Protein AF-A0A060YA51-F1 (afdb_monomer_lite)

Foldseek 3Di:
DDDDPPPDPDDDDAPCLLQVHQAAAQAALDRDAGWAAALQRHIHHLLQLQQPPQWDAPDPVVSDDIYNQRPDLCQQFDDPPDPCPQAFAPQDPDSLRRRAHGWDFAPPPPGSHTHRSVSCQLQQFWADQDPPDPDPRRTHGHDPVPDDPVRSVVSNVVSVVVVVVVVVVVVCPVVDDDVVVVVSNVVVSVVSNVVVVVCVVPRPNDDDPPDDDDHDLSRGSVSVVVVVVVCVVVVHDPVPDDPPPPPPPPPPDPPPDDDDDDPDPVNVVVVVVVVVVVVVVVVVVVVVVVVVVVVVVVVVVVVVVVVVVVVVVVVVPD

Sequence (318 aa):
MSSASENSTEPWFCDACKNGVTPSCELCPNQDGIFKETDAGRWVHVVCALYVPGVAFGDIDKLRPVTLTEMNYSKYGAKASTNDMSSTCSFCEDTRFARTGVCISCDAGMCRSYFHVTCAQREGLLSEAAAEEDIADPFFAYCKQHADRYDRKWKRKNYLALQSYCKASLQDKEKQLAPEAQARITTRLQQYRSRAELSRNTRPQAWVPREKLPRPLTSSASAIRKLMRKAELMGISTDIFPVDTSDISASVDGRRKHKQPALTADFVNYYLERNMKMVQIQDNISEQKSLKDKLESEQEKLHVDYNKVSRGTSRKNY

Radius of gyration: 33.22 Å; chains: 1; bounding box: 77×62×115 Å

Structure (mmCIF, N/CA/C/O backbone):
data_AF-A0A060YA51-F1
#
_entry.id   AF-A0A060YA51-F1
#
loop_
_atom_site.group_PDB
_atom_site.id
_atom_site.type_symbol
_atom_site.label_atom_id
_atom_site.label_alt_id
_atom_site.label_comp_id
_atom_site.label_asym_id
_atom_site.label_entity_id
_atom_site.label_seq_id
_atom_site.pdbx_PDB_ins_code
_atom_site.Cartn_x
_atom_site.Cartn_y
_atom_site.Cartn_z
_atom_site.occupancy
_atom_site.B_iso_or_equiv
_atom_site.auth_seq_id
_atom_site.auth_comp_id
_atom_site.auth_asym_id
_atom_site.auth_atom_id
_atom_site.pdbx_PDB_model_num
ATOM 1 N N . MET A 1 1 ? 25.747 -13.577 -27.295 1.00 30.80 1 MET A N 1
ATOM 2 C CA . MET A 1 1 ? 25.555 -12.407 -28.174 1.00 30.80 1 MET A CA 1
ATOM 3 C C . MET A 1 1 ? 24.232 -11.774 -27.793 1.00 30.80 1 MET A C 1
ATOM 5 O O . MET A 1 1 ? 23.191 -12.352 -28.066 1.00 30.80 1 MET A O 1
ATOM 9 N N . SER A 1 2 ? 24.291 -10.678 -27.041 1.00 37.62 2 SER A N 1
ATOM 10 C CA . SER A 1 2 ? 23.118 -9.963 -26.540 1.00 37.62 2 SER A CA 1
ATOM 11 C C . SER A 1 2 ? 22.635 -9.010 -27.624 1.00 37.62 2 SER A C 1
ATOM 13 O O . SER A 1 2 ? 23.357 -8.093 -28.009 1.00 37.62 2 SER A O 1
ATOM 15 N N . SER A 1 3 ? 21.439 -9.248 -28.149 1.00 38.03 3 SER A N 1
ATOM 16 C CA . SER A 1 3 ? 20.849 -8.442 -29.214 1.00 38.03 3 SER A CA 1
ATOM 17 C C . SER A 1 3 ? 19.447 -8.040 -28.794 1.00 38.03 3 SER A C 1
ATOM 19 O O . SER A 1 3 ? 18.533 -8.845 -28.914 1.00 38.03 3 SER A O 1
ATOM 21 N N . ALA A 1 4 ? 19.318 -6.822 -28.267 1.00 37.53 4 ALA A N 1
ATOM 22 C CA . ALA A 1 4 ? 18.188 -5.906 -28.450 1.00 37.53 4 ALA A CA 1
ATOM 23 C C . ALA A 1 4 ? 18.179 -4.885 -27.305 1.00 37.53 4 ALA A C 1
ATOM 25 O O . ALA A 1 4 ? 17.483 -5.029 -26.303 1.00 37.53 4 ALA A O 1
ATOM 26 N N . SER A 1 5 ? 18.931 -3.800 -27.474 1.00 40.44 5 SER A N 1
ATOM 27 C CA . SER A 1 5 ? 18.466 -2.510 -26.980 1.00 40.44 5 SER A CA 1
ATOM 28 C C . SER A 1 5 ? 17.180 -2.176 -27.741 1.00 40.44 5 SER A C 1
ATOM 30 O O . SER A 1 5 ? 17.222 -1.634 -28.846 1.00 40.44 5 SER A O 1
ATOM 32 N N . GLU A 1 6 ? 16.033 -2.567 -27.184 1.00 42.12 6 GLU A N 1
ATOM 33 C CA . GLU A 1 6 ? 14.715 -2.141 -27.649 1.00 42.12 6 GLU A CA 1
ATOM 34 C C . GLU A 1 6 ? 14.544 -0.646 -27.351 1.00 42.12 6 GLU A C 1
ATOM 36 O O . GLU A 1 6 ? 13.840 -0.245 -26.426 1.00 42.12 6 GLU A O 1
ATOM 41 N N . ASN A 1 7 ? 15.152 0.214 -28.169 1.00 44.12 7 ASN A N 1
ATOM 42 C CA . ASN A 1 7 ? 14.675 1.586 -28.320 1.00 44.12 7 ASN A CA 1
ATOM 43 C C . ASN A 1 7 ? 13.364 1.538 -29.117 1.00 44.12 7 ASN A C 1
ATOM 45 O O . ASN A 1 7 ? 13.286 1.955 -30.271 1.00 44.12 7 ASN A O 1
ATOM 49 N N . SER A 1 8 ? 12.333 0.961 -28.502 1.00 47.38 8 SER A N 1
ATOM 50 C CA . SER A 1 8 ? 10.980 0.984 -29.025 1.00 47.38 8 SER A CA 1
ATOM 51 C C . SER A 1 8 ? 10.442 2.402 -28.863 1.00 47.38 8 SER A C 1
ATOM 53 O O . SER A 1 8 ? 10.356 2.930 -27.758 1.00 47.38 8 SER A O 1
ATOM 55 N N . THR A 1 9 ? 10.057 3.030 -29.971 1.00 66.44 9 THR A N 1
ATOM 56 C CA . THR A 1 9 ? 9.262 4.270 -29.978 1.00 66.44 9 THR A CA 1
ATOM 57 C C . THR A 1 9 ? 7.831 4.043 -29.468 1.00 66.44 9 THR A C 1
ATOM 59 O O . THR A 1 9 ? 7.017 4.970 -29.466 1.00 66.44 9 THR A O 1
ATOM 62 N N . GLU A 1 10 ? 7.492 2.823 -29.034 1.00 71.44 10 GLU A N 1
ATOM 63 C CA . GLU A 1 10 ? 6.217 2.525 -28.396 1.00 71.44 10 GLU A CA 1
ATOM 64 C C . GLU A 1 10 ? 6.197 2.941 -26.916 1.00 71.44 10 GLU A C 1
ATOM 66 O O . GLU A 1 10 ? 7.158 2.717 -26.178 1.00 71.44 10 GLU A O 1
ATOM 71 N N . PRO A 1 11 ? 5.073 3.501 -26.434 1.00 81.19 11 PRO A N 1
ATOM 72 C CA . PRO A 1 11 ? 4.922 3.848 -25.029 1.00 81.19 11 PRO A CA 1
ATOM 73 C C . PRO A 1 11 ? 4.970 2.596 -24.141 1.00 81.19 11 PRO A C 1
ATOM 75 O O . PRO A 1 11 ? 4.247 1.620 -24.363 1.00 81.19 11 PRO A O 1
ATOM 78 N N . TRP A 1 12 ? 5.793 2.648 -23.093 1.00 86.31 12 TRP A N 1
ATOM 79 C CA . TRP A 1 12 ? 5.866 1.602 -22.077 1.00 86.31 12 TRP A CA 1
ATOM 80 C C . TRP A 1 12 ? 4.754 1.762 -21.029 1.00 86.31 12 TRP A C 1
ATOM 82 O O . TRP A 1 12 ? 4.466 2.865 -20.562 1.00 86.31 12 TRP A O 1
ATOM 92 N N . PHE A 1 13 ? 4.151 0.642 -20.617 1.00 90.38 13 PHE A N 1
ATOM 93 C CA . PHE A 1 13 ? 3.092 0.609 -19.604 1.00 90.38 13 PHE A CA 1
ATOM 94 C C . PHE A 1 13 ? 3.369 -0.448 -18.533 1.00 90.38 13 PHE A C 1
ATOM 96 O O . PHE A 1 13 ? 3.734 -1.589 -18.847 1.00 90.38 13 PHE A O 1
ATOM 103 N N . CYS A 1 14 ? 3.099 -0.097 -17.275 1.00 92.00 14 CYS A N 1
ATOM 104 C CA . CYS A 1 14 ? 3.115 -1.045 -16.166 1.00 92.00 14 CYS A CA 1
ATOM 105 C C . CYS A 1 14 ? 1.917 -2.010 -16.224 1.00 92.00 14 CYS A C 1
ATOM 107 O O . CYS A 1 14 ? 0.929 -1.774 -16.928 1.00 92.00 14 CYS A O 1
ATOM 109 N N . ASP A 1 15 ? 1.984 -3.094 -15.451 1.00 91.94 15 ASP A N 1
ATOM 110 C CA . ASP A 1 15 ? 0.968 -4.152 -15.479 1.00 91.94 15 ASP A CA 1
ATOM 111 C C . ASP A 1 15 ? -0.405 -3.678 -14.980 1.00 91.94 15 ASP A C 1
ATOM 113 O O . ASP A 1 15 ? -1.425 -4.086 -15.537 1.00 91.94 15 ASP A O 1
ATOM 117 N N . ALA A 1 16 ? -0.450 -2.758 -14.012 1.00 92.62 16 ALA A N 1
ATOM 118 C CA . ALA A 1 16 ? -1.695 -2.137 -13.555 1.00 92.62 16 ALA A CA 1
ATOM 119 C C . ALA A 1 16 ? -2.373 -1.322 -14.676 1.00 92.62 16 ALA A C 1
ATOM 121 O O . ALA A 1 16 ? -3.560 -1.508 -14.948 1.00 92.62 16 ALA A O 1
ATOM 122 N N . CYS A 1 17 ? -1.607 -0.498 -15.405 1.00 92.06 17 CYS A N 1
ATOM 123 C CA . CYS A 1 17 ? -2.108 0.279 -16.546 1.00 92.06 17 CYS A CA 1
ATOM 124 C C . CYS A 1 17 ? -2.595 -0.620 -17.690 1.00 92.06 17 CYS A C 1
ATOM 126 O O . CYS A 1 17 ? -3.675 -0.380 -18.239 1.00 92.06 17 CYS A O 1
ATOM 128 N N . LYS A 1 18 ? -1.831 -1.676 -18.008 1.00 92.62 18 LYS A N 1
ATOM 129 C CA . LYS A 1 18 ? -2.204 -2.698 -19.002 1.00 92.62 18 LYS A CA 1
ATOM 130 C C . LYS A 1 18 ? -3.503 -3.413 -18.633 1.00 92.62 18 LYS A C 1
ATOM 132 O O . LYS A 1 18 ? -4.266 -3.758 -19.523 1.00 92.62 18 LYS A O 1
ATOM 137 N N . ASN A 1 19 ? -3.772 -3.597 -17.341 1.00 91.50 19 ASN A N 1
ATOM 138 C CA . ASN A 1 19 ? -5.009 -4.196 -16.841 1.00 91.50 19 ASN A CA 1
ATOM 139 C C . ASN A 1 19 ? -6.149 -3.192 -16.619 1.00 91.50 19 ASN A C 1
ATOM 141 O O . ASN A 1 19 ? -7.281 -3.617 -16.398 1.00 91.50 19 ASN A O 1
ATOM 145 N N . GLY A 1 20 ? -5.870 -1.887 -16.679 1.00 91.19 20 GLY A N 1
ATOM 146 C CA . GLY A 1 20 ? -6.855 -0.835 -16.429 1.00 91.19 20 GLY A CA 1
ATOM 147 C C . GLY A 1 20 ? -7.341 -0.775 -14.979 1.00 91.19 20 GLY A C 1
ATOM 148 O O . GLY A 1 20 ? -8.475 -0.372 -14.747 1.00 91.19 20 GLY A O 1
ATOM 149 N N . VAL A 1 21 ? -6.513 -1.189 -14.016 1.00 91.44 21 VAL A N 1
ATOM 150 C CA . VAL A 1 21 ? -6.883 -1.261 -12.595 1.00 91.44 21 VAL A CA 1
ATOM 151 C C . VAL A 1 21 ? -6.045 -0.311 -11.746 1.00 91.44 21 VAL A C 1
ATOM 153 O O . VAL A 1 21 ? -4.891 -0.029 -12.066 1.00 91.44 21 VAL A O 1
ATOM 156 N N . THR A 1 22 ? -6.616 0.143 -10.631 1.00 91.19 22 THR A N 1
ATOM 157 C CA . THR A 1 22 ? -5.916 0.836 -9.540 1.00 91.19 22 THR A CA 1
ATOM 158 C C . THR A 1 22 ? -5.787 -0.129 -8.357 1.00 91.19 22 THR A C 1
ATOM 160 O O . THR A 1 22 ? -6.640 -0.160 -7.466 1.00 91.19 22 THR A O 1
ATOM 163 N N . PRO A 1 23 ? -4.779 -1.021 -8.378 1.00 93.50 23 PRO A N 1
ATOM 164 C CA . PRO A 1 23 ? -4.705 -2.114 -7.427 1.00 93.50 23 PRO A CA 1
ATOM 165 C C . PRO A 1 23 ? -4.327 -1.622 -6.029 1.00 93.50 23 PRO A C 1
ATOM 167 O O . PRO A 1 23 ? -3.707 -0.579 -5.847 1.00 93.50 23 PRO A O 1
ATOM 170 N N . SER A 1 24 ? -4.663 -2.426 -5.023 1.00 93.94 24 SER A N 1
ATOM 171 C CA . SER A 1 24 ? -4.145 -2.264 -3.667 1.00 93.94 24 SER A CA 1
ATOM 172 C C . SER A 1 24 ? -3.305 -3.473 -3.299 1.00 93.94 24 SER A C 1
ATOM 174 O O . SER A 1 24 ? -3.775 -4.597 -3.476 1.00 93.94 24 SER A O 1
ATOM 176 N N . CYS A 1 25 ? -2.120 -3.242 -2.737 1.00 94.69 25 CYS A N 1
ATOM 177 C CA . CYS A 1 25 ? -1.258 -4.319 -2.275 1.00 94.69 25 CYS A CA 1
ATOM 178 C C . CYS A 1 25 ? -1.936 -5.120 -1.153 1.00 94.69 25 CYS A C 1
ATOM 180 O O . CYS A 1 25 ? -2.521 -4.552 -0.229 1.00 94.69 25 CYS A O 1
ATOM 182 N N . GLU A 1 26 ? -1.833 -6.444 -1.208 1.00 91.88 26 GLU A N 1
ATOM 183 C CA . GLU A 1 26 ? -2.314 -7.317 -0.134 1.00 91.88 26 GLU A CA 1
ATOM 184 C C . GLU A 1 26 ? -1.390 -7.399 1.082 1.00 91.88 26 GLU A C 1
ATOM 186 O O . GLU A 1 26 ? -1.835 -7.757 2.177 1.00 91.88 26 GLU A O 1
ATOM 191 N N . LEU A 1 27 ? -0.110 -7.095 0.876 1.00 92.75 27 LEU A N 1
ATOM 192 C CA . LEU A 1 27 ? 0.958 -7.266 1.860 1.00 92.75 27 LEU A CA 1
ATOM 193 C C . LEU A 1 27 ? 1.228 -5.995 2.665 1.00 92.75 27 LEU A C 1
ATOM 195 O O . LEU A 1 27 ? 1.794 -6.067 3.747 1.00 92.75 27 LEU A O 1
ATOM 199 N N . CYS A 1 28 ? 0.813 -4.827 2.180 1.00 93.94 28 CYS A N 1
ATOM 200 C CA . CYS A 1 28 ? 1.043 -3.563 2.871 1.00 93.94 28 CYS A CA 1
ATOM 201 C C . CYS A 1 28 ? -0.090 -2.561 2.614 1.00 93.94 28 CYS A C 1
ATOM 203 O O . CYS A 1 28 ? -0.810 -2.679 1.621 1.00 93.94 28 CYS A O 1
ATOM 205 N N . PRO A 1 29 ? -0.225 -1.524 3.453 1.00 93.94 29 PRO A N 1
ATOM 206 C CA . PRO A 1 29 ? -1.285 -0.538 3.293 1.00 93.94 29 PRO A CA 1
ATOM 207 C C . PRO A 1 29 ? -1.024 0.522 2.220 1.00 93.94 29 PRO A C 1
ATOM 209 O O . PRO A 1 29 ? -1.987 1.159 1.796 1.00 93.94 29 PRO A O 1
ATOM 212 N N . ASN A 1 30 ? 0.215 0.712 1.766 1.00 93.38 30 ASN A N 1
ATOM 213 C CA . ASN A 1 30 ? 0.545 1.751 0.786 1.00 93.38 30 ASN A CA 1
ATOM 214 C C . ASN A 1 30 ? -0.079 1.461 -0.593 1.00 93.38 30 ASN A C 1
ATOM 216 O O . ASN A 1 30 ? -0.252 0.299 -0.969 1.00 93.38 30 ASN A O 1
ATOM 220 N N . GLN A 1 31 ? -0.449 2.523 -1.316 1.00 90.25 31 GLN A N 1
ATOM 221 C CA . GLN A 1 31 ? -1.146 2.454 -2.613 1.00 90.25 31 GLN A CA 1
ATOM 222 C C . GLN A 1 31 ? -0.259 2.828 -3.807 1.00 90.25 31 GLN A C 1
ATOM 224 O O . GLN A 1 31 ? -0.651 2.595 -4.947 1.00 90.25 31 GLN A O 1
ATOM 229 N N . ASP A 1 32 ? 0.922 3.382 -3.551 1.00 87.44 32 ASP A N 1
ATOM 230 C CA . ASP A 1 32 ? 1.867 3.786 -4.585 1.00 87.44 32 ASP A CA 1
ATOM 231 C C . ASP A 1 32 ? 2.908 2.695 -4.834 1.00 87.44 32 ASP A C 1
ATOM 233 O O . ASP A 1 32 ? 3.321 1.997 -3.909 1.00 87.44 32 ASP A O 1
ATOM 237 N N . GLY A 1 33 ? 3.408 2.621 -6.067 1.00 90.00 33 GLY A N 1
ATOM 238 C CA . GLY A 1 33 ? 4.532 1.763 -6.427 1.00 90.00 33 GLY A CA 1
ATOM 239 C C . GLY A 1 33 ? 4.267 0.898 -7.654 1.00 90.00 33 GLY A C 1
ATOM 240 O O . GLY A 1 33 ? 3.360 1.147 -8.448 1.00 90.00 33 GLY A O 1
ATOM 241 N N . ILE A 1 34 ? 5.108 -0.122 -7.821 1.00 92.44 34 ILE A N 1
ATOM 242 C CA . ILE A 1 34 ? 5.043 -1.066 -8.940 1.00 92.44 34 ILE A CA 1
ATOM 243 C C . ILE A 1 34 ? 4.345 -2.333 -8.466 1.00 92.44 34 ILE A C 1
ATOM 245 O O . ILE A 1 34 ? 4.783 -2.959 -7.499 1.00 92.44 34 ILE A O 1
ATOM 249 N N . PHE A 1 35 ? 3.291 -2.726 -9.176 1.00 94.81 35 PHE A N 1
ATOM 250 C CA . PHE A 1 35 ? 2.459 -3.868 -8.823 1.00 94.81 35 PHE A CA 1
ATOM 251 C C . PHE A 1 35 ? 2.608 -5.033 -9.797 1.00 94.81 35 PHE A C 1
ATOM 253 O O . PHE A 1 35 ? 2.777 -4.833 -11.002 1.00 94.81 35 PHE A O 1
ATOM 260 N N . LYS A 1 36 ? 2.449 -6.244 -9.263 1.00 93.88 36 LYS A N 1
ATOM 261 C CA . LYS A 1 36 ? 2.271 -7.488 -10.011 1.00 93.88 36 LYS A CA 1
ATOM 262 C C . LYS A 1 36 ? 1.014 -8.205 -9.539 1.00 93.88 36 LYS A C 1
ATOM 264 O O . LYS A 1 36 ? 0.646 -8.135 -8.364 1.00 93.88 36 LYS A O 1
ATOM 269 N N . GLU A 1 37 ? 0.357 -8.869 -10.479 1.00 91.75 37 GLU A N 1
ATOM 270 C CA . GLU A 1 37 ? -0.805 -9.705 -10.203 1.00 91.75 37 GLU A CA 1
ATOM 271 C C . GLU A 1 37 ? -0.348 -11.066 -9.661 1.00 91.75 37 GLU A C 1
ATOM 273 O O . GLU A 1 37 ? 0.621 -11.663 -10.147 1.00 91.75 37 GLU A O 1
ATOM 278 N N . THR A 1 38 ? -1.055 -11.556 -8.651 1.00 91.31 38 THR A N 1
ATOM 279 C CA . THR A 1 38 ? -0.847 -12.884 -8.092 1.00 91.31 38 THR A CA 1
ATOM 280 C C . THR A 1 38 ? -1.523 -13.954 -8.955 1.00 91.31 38 THR A C 1
ATOM 282 O O . THR A 1 38 ? -2.296 -13.671 -9.878 1.00 91.31 38 THR A O 1
ATOM 285 N N . ASP A 1 39 ? -1.228 -15.215 -8.677 1.00 88.19 39 ASP A N 1
ATOM 286 C CA . ASP A 1 39 ? -1.956 -16.368 -9.212 1.00 88.19 39 ASP A CA 1
ATOM 287 C C . ASP A 1 39 ? -3.466 -16.312 -8.913 1.00 88.19 39 ASP A C 1
ATOM 289 O O . ASP A 1 39 ? -4.280 -16.582 -9.792 1.00 88.19 39 ASP A O 1
ATOM 293 N N . ALA A 1 40 ? -3.843 -15.856 -7.719 1.00 84.88 40 ALA A N 1
ATOM 294 C CA . ALA A 1 40 ? -5.222 -15.711 -7.256 1.00 84.88 40 ALA A CA 1
ATOM 295 C C . ALA A 1 40 ? -5.938 -14.429 -7.744 1.00 84.88 40 ALA A C 1
ATOM 297 O O . ALA A 1 40 ? -6.991 -14.078 -7.209 1.00 84.88 40 ALA A O 1
ATOM 298 N N . GLY A 1 41 ? -5.363 -13.686 -8.699 1.00 86.94 41 GLY A N 1
ATOM 299 C CA . GLY A 1 41 ? -5.954 -12.452 -9.246 1.00 86.94 41 GLY A CA 1
ATOM 300 C C . GLY A 1 41 ? -5.926 -11.250 -8.292 1.00 86.94 41 GLY A C 1
ATOM 301 O O . GLY A 1 41 ? -6.644 -10.265 -8.479 1.00 86.94 41 GLY A O 1
ATOM 302 N N . ARG A 1 42 ? -5.116 -11.331 -7.233 1.00 89.88 42 ARG A N 1
ATOM 303 C CA . ARG A 1 42 ? -4.892 -10.250 -6.263 1.00 89.88 42 ARG A CA 1
ATOM 304 C C . ARG A 1 42 ? -3.634 -9.485 -6.679 1.00 89.88 42 ARG A C 1
ATOM 306 O O . ARG A 1 42 ? -2.979 -9.852 -7.647 1.00 89.88 42 ARG A O 1
ATOM 313 N N . TRP A 1 43 ? -3.301 -8.393 -6.001 1.00 93.81 43 TRP A N 1
ATOM 314 C CA . TRP A 1 43 ? -2.177 -7.544 -6.407 1.00 93.81 43 TRP A CA 1
ATOM 315 C C . TRP A 1 43 ? -1.235 -7.284 -5.245 1.00 93.81 43 TRP A C 1
ATOM 317 O O . TRP A 1 43 ? -1.663 -7.058 -4.113 1.00 93.81 43 TRP A O 1
ATOM 327 N N . VAL A 1 44 ? 0.058 -7.280 -5.538 1.00 95.56 44 VAL A N 1
ATOM 328 C CA . VAL A 1 44 ? 1.112 -7.003 -4.562 1.00 95.56 44 VAL A CA 1
ATOM 329 C C . VAL A 1 44 ? 2.161 -6.091 -5.172 1.00 95.56 44 VAL A C 1
ATOM 331 O O . VAL A 1 44 ? 2.343 -6.075 -6.390 1.00 95.56 44 VAL A O 1
ATOM 334 N N . HIS A 1 45 ? 2.858 -5.322 -4.339 1.00 96.00 45 HIS A N 1
ATOM 335 C CA . HIS A 1 45 ? 4.039 -4.618 -4.818 1.00 96.00 45 HIS A CA 1
ATOM 336 C C . HIS A 1 45 ? 5.150 -5.609 -5.141 1.00 96.00 45 HIS A C 1
ATOM 338 O O . HIS A 1 45 ? 5.363 -6.554 -4.381 1.00 96.00 45 HIS A O 1
ATOM 344 N N . VAL A 1 46 ? 5.918 -5.329 -6.194 1.00 94.50 46 VAL A N 1
ATOM 345 C CA . VAL A 1 46 ? 7.131 -6.097 -6.519 1.00 94.50 46 VAL A CA 1
ATOM 346 C C . VAL A 1 46 ? 8.091 -6.098 -5.332 1.00 94.50 46 VAL A C 1
ATOM 348 O O . VAL A 1 46 ? 8.550 -7.154 -4.923 1.00 94.50 46 VAL A O 1
ATOM 351 N N . VAL A 1 47 ? 8.308 -4.936 -4.703 1.00 94.75 47 VAL A N 1
ATOM 352 C CA . VAL A 1 47 ? 9.178 -4.838 -3.521 1.00 94.75 47 VAL A CA 1
ATOM 353 C C . VAL A 1 47 ? 8.648 -5.675 -2.354 1.00 94.75 47 VAL A C 1
ATOM 355 O O . VAL A 1 47 ? 9.415 -6.360 -1.695 1.00 94.75 47 VAL A O 1
ATOM 358 N N . CYS A 1 48 ? 7.331 -5.703 -2.118 1.00 95.38 48 CYS A N 1
ATOM 359 C CA . CYS A 1 48 ? 6.769 -6.559 -1.073 1.00 95.38 48 CYS A CA 1
ATOM 360 C C . CYS A 1 48 ? 6.968 -8.043 -1.386 1.00 95.38 48 CYS A C 1
ATOM 362 O O . CYS A 1 48 ? 7.207 -8.809 -0.467 1.00 95.38 48 CYS A O 1
ATOM 364 N N . ALA A 1 49 ? 6.867 -8.440 -2.654 1.00 94.25 49 ALA A N 1
ATOM 365 C CA . ALA A 1 49 ? 7.081 -9.822 -3.058 1.00 94.25 49 ALA A CA 1
ATOM 366 C C . ALA A 1 49 ? 8.550 -10.261 -2.947 1.00 94.25 49 ALA A C 1
ATOM 368 O O . ALA A 1 49 ? 8.795 -11.430 -2.702 1.00 94.25 49 ALA A O 1
ATOM 369 N N . LEU A 1 50 ? 9.507 -9.336 -3.087 1.00 92.62 50 LEU A N 1
ATOM 370 C CA . LEU A 1 50 ? 10.937 -9.635 -2.948 1.00 92.62 50 LEU A CA 1
ATOM 371 C C . LEU A 1 50 ? 11.379 -9.806 -1.487 1.00 92.62 50 LEU A C 1
ATOM 373 O O . LEU A 1 50 ? 12.167 -10.691 -1.202 1.00 92.62 50 LEU A O 1
ATOM 377 N N . TYR A 1 51 ? 10.880 -8.971 -0.568 1.00 93.94 51 TYR A N 1
ATOM 378 C CA . TYR A 1 51 ? 11.369 -8.943 0.823 1.00 93.94 51 TYR A CA 1
ATOM 379 C C . TYR A 1 51 ? 10.500 -9.716 1.821 1.00 93.94 51 TYR A C 1
ATOM 381 O O . TYR A 1 51 ? 10.881 -9.827 2.982 1.00 93.94 51 TYR A O 1
ATOM 389 N N . VAL A 1 52 ? 9.295 -10.169 1.451 1.00 92.12 52 VAL A N 1
ATOM 390 C CA . VAL A 1 52 ? 8.455 -10.964 2.364 1.00 92.12 52 VAL A CA 1
ATOM 391 C C . VAL A 1 52 ? 8.804 -12.445 2.200 1.00 92.12 52 VAL A C 1
ATOM 393 O O . VAL A 1 52 ? 8.522 -13.006 1.140 1.00 92.12 52 VAL A O 1
ATOM 396 N N . PRO A 1 53 ? 9.326 -13.114 3.247 1.00 87.62 53 PRO A N 1
ATOM 397 C CA . PRO A 1 53 ? 9.648 -14.533 3.166 1.00 87.62 53 PRO A CA 1
ATOM 398 C C . PRO A 1 53 ? 8.405 -15.384 2.886 1.00 87.62 53 PRO A C 1
ATOM 400 O O . PRO A 1 53 ? 7.354 -15.188 3.506 1.00 87.62 53 PRO A O 1
ATOM 403 N N . GLY A 1 54 ? 8.538 -16.354 1.980 1.00 85.50 54 GLY A N 1
ATOM 404 C CA . GLY A 1 54 ? 7.455 -17.248 1.552 1.00 85.50 54 GLY A CA 1
ATOM 405 C C . GLY A 1 54 ? 6.611 -16.722 0.386 1.00 85.50 54 GLY A C 1
ATOM 406 O O . GLY A 1 54 ? 5.672 -17.398 -0.032 1.00 85.50 54 GLY A O 1
ATOM 407 N N . VAL A 1 55 ? 6.917 -15.534 -0.146 1.00 90.62 55 VAL A N 1
ATOM 408 C CA . VAL A 1 55 ? 6.388 -15.089 -1.441 1.00 90.62 55 VAL A CA 1
ATOM 409 C C . VAL A 1 55 ? 7.327 -15.563 -2.545 1.00 90.62 55 VAL A C 1
ATOM 411 O O . VAL A 1 55 ? 8.534 -15.365 -2.457 1.00 90.62 55 VAL A O 1
ATOM 414 N N . ALA A 1 56 ? 6.770 -16.164 -3.596 1.00 88.44 56 ALA A N 1
ATOM 415 C CA . ALA A 1 56 ? 7.546 -16.693 -4.713 1.00 88.44 56 ALA A CA 1
ATOM 416 C C . ALA A 1 56 ? 7.061 -16.141 -6.059 1.00 88.44 56 ALA A C 1
ATOM 418 O O . ALA A 1 56 ? 5.925 -15.674 -6.201 1.00 88.44 56 ALA A O 1
ATOM 419 N N . PHE A 1 57 ? 7.920 -16.229 -7.073 1.00 90.12 57 PHE A N 1
ATOM 420 C CA . PHE A 1 57 ? 7.578 -15.934 -8.462 1.00 90.12 57 PHE A CA 1
ATOM 421 C C . PHE A 1 57 ? 7.568 -17.232 -9.266 1.00 90.12 57 PHE A C 1
ATOM 423 O O . PHE A 1 57 ? 8.525 -17.996 -9.210 1.00 90.12 57 PHE A O 1
ATOM 430 N N . GLY A 1 58 ? 6.507 -17.472 -10.041 1.00 85.50 58 GLY A N 1
ATOM 431 C CA . GLY A 1 58 ? 6.447 -18.644 -10.922 1.00 85.50 58 GLY A CA 1
ATOM 432 C C . GLY A 1 58 ? 7.445 -18.590 -12.088 1.00 85.50 58 GLY A C 1
ATOM 433 O O . GLY A 1 58 ? 7.925 -19.626 -12.531 1.00 85.50 58 GLY A O 1
ATOM 434 N N . ASP A 1 59 ? 7.765 -17.389 -12.575 1.00 85.69 59 ASP A N 1
ATOM 435 C CA . ASP A 1 59 ? 8.813 -17.112 -13.567 1.00 85.69 59 ASP A CA 1
ATOM 436 C C . ASP A 1 59 ? 9.643 -15.932 -13.034 1.00 85.69 59 ASP A C 1
ATOM 438 O O . ASP A 1 59 ? 9.111 -14.825 -12.865 1.00 85.69 59 ASP A O 1
ATOM 442 N N . ILE A 1 60 ? 10.913 -16.196 -12.711 1.00 84.50 60 ILE A N 1
ATOM 443 C CA . ILE A 1 60 ? 11.842 -15.243 -12.083 1.00 84.50 60 ILE A CA 1
ATOM 444 C C . ILE A 1 60 ? 12.240 -14.149 -13.080 1.00 84.50 60 ILE A C 1
ATOM 446 O O . ILE A 1 60 ? 12.254 -12.975 -12.715 1.00 84.50 60 ILE A O 1
ATOM 450 N N . ASP A 1 61 ? 12.438 -14.492 -14.356 1.00 84.19 61 ASP A N 1
ATOM 451 C CA . ASP A 1 61 ? 12.838 -13.532 -15.392 1.00 84.19 61 ASP A CA 1
ATOM 452 C C . ASP A 1 61 ? 11.726 -12.513 -15.667 1.00 84.19 61 ASP A C 1
ATOM 454 O O . ASP A 1 61 ? 11.968 -11.328 -15.902 1.00 84.19 61 ASP A O 1
ATOM 458 N N . LYS A 1 62 ? 10.466 -12.965 -15.626 1.00 81.75 62 LYS A N 1
ATOM 459 C CA . LYS A 1 62 ? 9.297 -12.099 -15.860 1.00 81.75 62 LYS A CA 1
ATOM 460 C C . LYS A 1 62 ? 8.688 -11.524 -14.577 1.00 81.75 62 LYS A C 1
ATOM 462 O O . LYS A 1 62 ? 7.747 -10.716 -14.667 1.00 81.75 62 LYS A O 1
ATOM 467 N N . LEU A 1 63 ? 9.181 -11.953 -13.411 1.00 85.69 63 LEU A N 1
ATOM 468 C CA . LEU A 1 63 ? 8.647 -11.658 -12.077 1.00 85.69 63 LEU A CA 1
ATOM 469 C C . LEU A 1 63 ? 7.120 -11.833 -12.009 1.00 85.69 63 LEU A C 1
ATOM 471 O O . LEU A 1 63 ? 6.393 -10.943 -11.550 1.00 85.69 63 LEU A O 1
ATOM 475 N N . ARG A 1 64 ? 6.601 -12.942 -12.555 1.00 83.44 64 ARG A N 1
ATOM 476 C CA . ARG A 1 64 ? 5.157 -13.247 -12.587 1.00 83.44 64 ARG A CA 1
ATOM 477 C C . ARG A 1 64 ? 4.873 -14.728 -12.881 1.00 83.44 64 ARG A C 1
ATOM 479 O O . ARG A 1 64 ? 5.614 -15.324 -13.642 1.00 83.44 64 ARG A O 1
ATOM 486 N N . PRO A 1 65 ? 3.742 -15.292 -12.429 1.00 84.19 65 PRO A N 1
ATOM 487 C CA . PRO A 1 65 ? 2.838 -14.726 -11.434 1.00 84.19 65 PRO A CA 1
ATOM 488 C C . PRO A 1 65 ? 3.476 -14.733 -10.048 1.00 84.19 65 PRO A C 1
ATOM 490 O O . PRO A 1 65 ? 4.372 -15.531 -9.785 1.00 84.19 65 PRO A O 1
ATOM 493 N N . VAL A 1 66 ? 3.004 -13.851 -9.171 1.00 90.44 66 VAL A N 1
ATOM 494 C CA . VAL A 1 66 ? 3.369 -13.933 -7.753 1.00 90.44 66 VAL A CA 1
ATOM 495 C C . VAL A 1 66 ? 2.502 -14.996 -7.085 1.00 90.44 66 VAL A C 1
ATOM 497 O O . VAL A 1 66 ? 1.278 -14.946 -7.208 1.00 90.44 66 VAL A O 1
ATOM 500 N N . THR A 1 67 ? 3.111 -15.942 -6.381 1.00 88.38 67 THR A N 1
ATOM 501 C CA . THR A 1 67 ? 2.404 -16.965 -5.604 1.00 88.38 67 THR A CA 1
ATOM 502 C C . THR A 1 67 ? 2.455 -16.582 -4.127 1.00 88.38 67 THR A C 1
ATOM 504 O O . THR A 1 67 ? 3.480 -16.134 -3.609 1.00 88.38 67 THR A O 1
ATOM 507 N N . LEU A 1 68 ? 1.310 -16.709 -3.456 1.00 85.62 68 LEU A N 1
ATOM 508 C CA . LEU A 1 68 ? 1.180 -16.496 -2.009 1.00 85.62 68 LEU A CA 1
ATOM 509 C C . LEU A 1 68 ? 0.819 -17.802 -1.286 1.00 85.62 68 LEU A C 1
ATOM 511 O O . LEU A 1 68 ? 0.391 -17.769 -0.137 1.00 85.62 68 LEU A O 1
ATOM 515 N N . THR A 1 69 ? 0.917 -18.944 -1.968 1.00 78.88 69 THR A N 1
ATOM 516 C CA . THR A 1 69 ? 0.467 -20.250 -1.465 1.00 78.88 69 THR A CA 1
ATOM 517 C C . THR A 1 69 ? 1.329 -20.767 -0.322 1.00 78.88 69 THR A C 1
ATOM 519 O O . THR A 1 69 ? 0.812 -21.411 0.585 1.00 78.88 69 THR A O 1
ATOM 522 N N . GLU A 1 70 ? 2.624 -20.456 -0.342 1.00 78.75 70 GLU A N 1
ATOM 523 C CA . GLU A 1 70 ? 3.596 -20.874 0.677 1.00 78.75 70 GLU A CA 1
ATOM 524 C C . GLU A 1 70 ? 3.632 -19.926 1.886 1.00 78.75 70 GLU A C 1
ATOM 526 O O . GLU A 1 70 ? 4.278 -20.203 2.898 1.00 78.75 70 GLU A O 1
ATOM 531 N N . MET A 1 71 ? 2.890 -18.817 1.826 1.00 81.69 71 MET A N 1
ATOM 532 C CA . MET A 1 71 ? 2.814 -17.873 2.931 1.00 81.69 71 MET A CA 1
ATOM 533 C C . MET A 1 71 ? 2.032 -18.446 4.107 1.00 81.69 71 MET A C 1
ATOM 535 O O . MET A 1 71 ? 0.873 -18.852 4.001 1.00 81.69 71 MET A O 1
ATOM 539 N N . ASN A 1 72 ? 2.631 -18.362 5.292 1.00 77.25 72 ASN A N 1
ATOM 540 C CA . ASN A 1 72 ? 1.935 -18.695 6.523 1.00 77.25 72 ASN A CA 1
ATOM 541 C C . ASN A 1 72 ? 0.860 -17.638 6.828 1.00 77.25 72 ASN A C 1
ATOM 543 O O . ASN A 1 72 ? 1.170 -16.487 7.140 1.00 77.25 72 ASN A O 1
ATOM 547 N N . TYR A 1 73 ? -0.412 -18.045 6.816 1.00 76.12 73 TYR A N 1
ATOM 548 C CA . TYR A 1 73 ? -1.554 -17.163 7.081 1.00 76.12 73 TYR A CA 1
ATOM 549 C C . TYR A 1 73 ? -1.493 -16.462 8.448 1.00 76.12 73 TYR A C 1
ATOM 551 O O . TYR A 1 73 ? -2.033 -15.368 8.591 1.00 76.12 73 TYR A O 1
ATOM 559 N N . SER A 1 74 ? -0.782 -17.024 9.434 1.00 74.94 74 SER A N 1
ATOM 560 C CA . SER A 1 74 ? -0.565 -16.373 10.735 1.00 74.94 74 SER A CA 1
ATOM 561 C C . SER A 1 74 ? 0.301 -15.111 10.660 1.00 74.94 74 SER A C 1
ATOM 563 O O . SER A 1 74 ? 0.310 -14.347 11.621 1.00 74.94 74 SER A O 1
ATOM 565 N N . LYS A 1 75 ? 1.024 -14.881 9.554 1.00 79.19 75 LYS A N 1
ATOM 566 C CA . LYS A 1 75 ? 1.790 -13.647 9.306 1.00 79.19 75 LYS A CA 1
ATOM 567 C C . LYS A 1 75 ? 0.895 -12.476 8.887 1.00 79.19 75 LYS A C 1
ATOM 569 O O . LYS A 1 75 ? 1.331 -11.328 8.962 1.00 79.19 75 LYS A O 1
ATOM 574 N N . TYR A 1 76 ? -0.334 -12.751 8.437 1.00 79.31 76 TYR A N 1
ATOM 575 C CA . TYR A 1 76 ? -1.282 -11.713 8.048 1.00 79.31 76 TYR A CA 1
ATOM 576 C C . TYR A 1 76 ? -1.966 -11.102 9.262 1.00 79.31 76 TYR A C 1
ATOM 578 O O . TYR A 1 76 ? -2.857 -11.694 9.872 1.00 79.31 76 TYR A O 1
ATOM 586 N N . GLY A 1 77 ? -1.617 -9.849 9.515 1.00 69.38 77 GLY A N 1
ATOM 587 C CA . GLY A 1 77 ? -2.122 -9.057 10.618 1.00 69.38 77 GLY A CA 1
ATOM 588 C C . GLY A 1 77 ? -1.614 -9.507 11.985 1.00 69.38 77 GLY A C 1
ATOM 589 O O . GLY A 1 77 ? -1.430 -10.687 12.270 1.00 69.38 77 GLY A O 1
ATOM 590 N N . ALA A 1 78 ? -1.399 -8.533 12.863 1.00 62.59 78 ALA A N 1
ATOM 591 C CA . ALA A 1 78 ? -0.960 -8.813 14.220 1.00 62.59 78 ALA A CA 1
ATOM 592 C C . ALA A 1 78 ? -2.116 -9.399 15.040 1.00 62.59 78 ALA A C 1
ATOM 594 O O . ALA A 1 78 ? -3.149 -8.738 15.205 1.00 62.59 78 ALA A O 1
ATOM 595 N N . LYS A 1 79 ? -1.950 -10.605 15.601 1.00 54.53 79 LYS A N 1
ATOM 596 C CA . LYS A 1 79 ? -2.909 -11.174 16.566 1.00 54.53 79 LYS A CA 1
ATOM 597 C C . LYS A 1 79 ? -2.957 -10.260 17.796 1.00 54.53 79 LYS A C 1
ATOM 599 O O . LYS A 1 79 ? -1.927 -9.934 18.371 1.00 54.53 79 LYS A O 1
ATOM 604 N N . ALA A 1 80 ? -4.143 -9.770 18.156 1.00 44.59 80 ALA A N 1
ATOM 605 C CA . ALA A 1 80 ? -4.327 -8.919 19.340 1.00 44.59 80 ALA A CA 1
ATOM 606 C C . ALA A 1 80 ? -4.326 -9.722 20.649 1.00 44.59 80 ALA A C 1
ATOM 608 O O . ALA A 1 80 ? -4.066 -9.160 21.702 1.00 44.59 80 ALA A O 1
ATOM 609 N N . SER A 1 81 ? -4.587 -11.032 20.577 1.00 42.16 81 SER A N 1
ATOM 610 C CA . SER A 1 81 ? -4.878 -11.880 21.739 1.00 42.16 81 SER A CA 1
ATOM 611 C C . SER A 1 81 ? -3.659 -12.508 22.417 1.00 42.16 81 SER A C 1
ATOM 613 O O . SER A 1 81 ? -3.815 -13.247 23.381 1.00 42.16 81 SER A O 1
ATOM 615 N N . THR A 1 82 ? -2.452 -12.284 21.907 1.00 40.59 82 THR A N 1
ATOM 616 C CA . THR A 1 82 ? -1.217 -12.778 22.521 1.00 40.59 82 THR A CA 1
ATOM 617 C C . THR A 1 82 ? -0.365 -11.569 22.856 1.00 40.59 82 THR A C 1
ATOM 619 O O . THR A 1 82 ? -0.188 -10.724 21.985 1.00 40.59 82 THR A O 1
ATOM 622 N N . ASN A 1 83 ? 0.206 -11.507 24.063 1.00 41.94 83 ASN A N 1
ATOM 623 C CA . ASN A 1 83 ? 1.133 -10.460 24.540 1.00 41.94 83 ASN A CA 1
ATOM 624 C C . ASN A 1 83 ? 2.367 -10.210 23.633 1.00 41.94 83 ASN A C 1
ATOM 626 O O . ASN A 1 83 ? 3.233 -9.401 23.952 1.00 41.94 83 ASN A O 1
ATOM 630 N N . ASP A 1 84 ? 2.457 -10.888 22.493 1.00 50.00 84 ASP A N 1
ATOM 631 C CA . ASP A 1 84 ? 3.398 -10.634 21.420 1.00 50.00 84 ASP A CA 1
ATOM 632 C C . ASP A 1 84 ? 2.931 -9.420 20.593 1.00 50.00 84 ASP A C 1
ATOM 634 O O . ASP A 1 84 ? 2.198 -9.527 19.606 1.00 50.00 84 ASP A O 1
ATOM 638 N N . MET A 1 85 ? 3.426 -8.235 20.959 1.00 51.28 85 MET A N 1
ATOM 639 C CA . MET A 1 85 ? 3.439 -7.019 20.127 1.00 51.28 85 MET A CA 1
ATOM 640 C C . MET A 1 85 ? 4.398 -7.192 18.923 1.00 51.28 85 MET A C 1
ATOM 642 O O . MET A 1 85 ? 5.235 -6.348 18.624 1.00 51.28 85 MET A O 1
ATOM 646 N N . SER A 1 86 ? 4.331 -8.346 18.261 1.00 55.69 86 SER A N 1
ATOM 647 C CA . SER A 1 86 ? 5.403 -8.927 17.445 1.00 55.69 86 SER A CA 1
ATOM 648 C C . SER A 1 86 ? 5.139 -8.794 15.939 1.00 55.69 86 SER A C 1
ATOM 650 O O . SER A 1 86 ? 5.650 -9.551 15.130 1.00 55.69 86 SER A O 1
ATOM 652 N N . SER A 1 87 ? 4.254 -7.886 15.522 1.00 68.62 87 SER A N 1
ATOM 653 C CA . SER A 1 87 ? 3.956 -7.687 14.088 1.00 68.62 87 SER A CA 1
ATOM 654 C C . SER A 1 87 ? 3.280 -6.353 13.764 1.00 68.62 87 SER A C 1
ATOM 656 O O . SER A 1 87 ? 2.765 -6.169 12.662 1.00 68.62 87 SER A O 1
ATOM 658 N N . THR A 1 88 ? 3.281 -5.395 14.693 1.00 85.62 88 THR A N 1
ATOM 659 C CA . THR A 1 88 ? 2.780 -4.042 14.421 1.00 85.62 88 THR A CA 1
ATOM 660 C C . THR A 1 88 ? 3.871 -3.228 13.736 1.00 85.62 88 THR A C 1
ATOM 662 O O . THR A 1 88 ? 4.971 -3.092 14.268 1.00 85.62 88 THR A O 1
ATOM 665 N N . CYS A 1 89 ? 3.568 -2.660 12.570 1.00 91.25 89 CYS A N 1
ATOM 666 C CA . CYS A 1 89 ? 4.501 -1.809 11.845 1.00 91.25 89 CYS A CA 1
ATOM 667 C C . CYS A 1 89 ? 4.799 -0.523 12.626 1.00 91.25 89 CYS A C 1
ATOM 669 O O . CYS A 1 89 ? 3.902 0.282 12.872 1.00 91.25 89 CYS A O 1
ATOM 671 N N . SER A 1 90 ? 6.071 -0.289 12.957 1.00 90.94 90 SER A N 1
ATOM 672 C CA . SER A 1 90 ? 6.500 0.911 13.697 1.00 90.94 90 SER A CA 1
ATOM 673 C C . SER A 1 90 ? 6.564 2.189 12.849 1.00 90.94 90 SER A C 1
ATOM 675 O O . SER A 1 90 ? 6.848 3.261 13.376 1.00 90.94 90 SER A O 1
ATOM 677 N N . PHE A 1 91 ? 6.351 2.089 11.533 1.00 92.25 91 PHE A N 1
ATOM 678 C CA . PHE A 1 91 ? 6.589 3.183 10.585 1.00 92.25 91 PHE A CA 1
ATOM 679 C C . PHE A 1 91 ? 5.374 3.533 9.721 1.00 92.25 91 PHE A C 1
ATOM 681 O O . PHE A 1 91 ? 5.523 4.295 8.767 1.00 92.25 91 PHE A O 1
ATOM 688 N N . CYS A 1 92 ? 4.185 2.991 10.002 1.00 91.75 92 CYS A N 1
ATOM 689 C CA . CYS A 1 92 ? 2.960 3.462 9.355 1.00 91.75 92 CYS A CA 1
ATOM 690 C C . CYS A 1 92 ? 2.650 4.900 9.788 1.00 91.75 92 CYS A C 1
ATOM 692 O O . CYS A 1 92 ? 2.788 5.231 10.959 1.00 91.75 92 CYS A O 1
ATOM 694 N N . GLU A 1 93 ? 2.218 5.742 8.845 1.00 88.38 93 GLU A N 1
ATOM 695 C CA . GLU A 1 93 ? 1.752 7.104 9.163 1.00 88.38 93 GLU A CA 1
ATOM 696 C C . GLU A 1 93 ? 0.425 7.054 9.923 1.00 88.38 93 GLU A C 1
ATOM 698 O O . GLU A 1 93 ? 0.222 7.774 10.893 1.00 88.38 93 GLU A O 1
ATOM 703 N N . ASP A 1 94 ? -0.452 6.146 9.502 1.00 87.06 94 ASP A N 1
ATOM 704 C CA . ASP A 1 94 ? -1.733 5.896 10.137 1.00 87.06 94 ASP A CA 1
ATOM 705 C C . ASP A 1 94 ? -1.677 4.572 10.909 1.00 87.06 94 ASP A C 1
ATOM 707 O O . ASP A 1 94 ? -1.486 3.485 10.346 1.00 87.06 94 ASP A O 1
ATOM 711 N N . THR A 1 95 ? -1.834 4.680 12.227 1.00 83.81 95 THR A N 1
ATOM 712 C CA . THR A 1 95 ? -1.746 3.570 13.181 1.00 83.81 95 THR A CA 1
ATOM 713 C C . THR A 1 95 ? -2.818 2.510 12.940 1.00 83.81 95 THR A C 1
ATOM 715 O O . THR A 1 95 ? -2.574 1.332 13.207 1.00 83.81 95 THR A O 1
ATOM 718 N N . ARG A 1 96 ? -3.959 2.876 12.337 1.00 83.00 96 ARG A N 1
ATOM 719 C CA . ARG A 1 96 ? -5.037 1.942 11.966 1.00 83.00 96 ARG A CA 1
ATOM 720 C C . ARG A 1 96 ? -4.558 0.895 10.963 1.00 83.00 96 ARG A C 1
ATOM 722 O O . ARG A 1 96 ? -5.034 -0.239 10.964 1.00 83.00 96 ARG A O 1
ATOM 729 N N . PHE A 1 97 ? -3.574 1.248 10.137 1.00 88.75 97 PHE A N 1
ATOM 730 C CA . PHE A 1 97 ? -2.985 0.343 9.155 1.00 88.75 97 PHE A CA 1
ATOM 731 C C . PHE A 1 97 ? -1.756 -0.415 9.664 1.00 88.75 97 PHE A C 1
ATOM 733 O O . PHE A 1 97 ? -1.314 -1.359 9.003 1.00 88.75 97 PHE A O 1
ATOM 740 N N . ALA A 1 98 ? -1.225 -0.067 10.838 1.00 88.38 98 ALA A N 1
ATOM 741 C CA . ALA A 1 98 ? 0.012 -0.646 11.362 1.00 88.38 98 ALA A CA 1
ATOM 742 C C . ALA A 1 98 ? -0.069 -2.165 11.572 1.00 88.38 98 ALA A C 1
ATOM 744 O O . ALA A 1 98 ? 0.940 -2.858 11.476 1.00 88.38 98 ALA A O 1
ATOM 745 N N . ARG A 1 99 ? -1.273 -2.692 11.816 1.00 85.50 99 ARG A N 1
ATOM 746 C CA . ARG A 1 99 ? -1.540 -4.123 12.039 1.00 85.50 99 ARG A CA 1
ATOM 747 C C . ARG A 1 99 ? -2.082 -4.845 10.804 1.00 85.50 99 ARG A C 1
ATOM 749 O O . ARG A 1 99 ? -2.563 -5.966 10.924 1.00 85.50 99 ARG A O 1
ATOM 756 N N . THR A 1 100 ? -2.067 -4.203 9.639 1.00 88.94 100 THR A N 1
ATOM 757 C CA . THR A 1 100 ? -2.607 -4.762 8.388 1.00 88.94 100 THR A CA 1
ATOM 758 C C . THR A 1 100 ? -1.516 -5.411 7.553 1.00 88.94 100 THR A C 1
ATOM 760 O O . THR A 1 100 ? -0.343 -5.150 7.776 1.00 88.94 100 THR A O 1
ATOM 763 N N . GLY A 1 101 ? -1.877 -6.232 6.567 1.00 90.56 101 GLY A N 1
ATOM 764 C CA . GLY A 1 101 ? -0.909 -6.851 5.663 1.00 90.56 101 GLY A CA 1
ATOM 765 C C . GLY A 1 101 ? 0.063 -7.779 6.393 1.00 90.56 101 GLY A C 1
ATOM 766 O O . GLY A 1 101 ? -0.334 -8.482 7.323 1.00 90.56 101 GLY A O 1
ATOM 767 N N . VAL A 1 102 ? 1.319 -7.781 5.950 1.00 91.00 102 VAL A N 1
ATOM 768 C CA . VAL A 1 102 ? 2.410 -8.597 6.488 1.00 91.00 102 VAL A CA 1
ATOM 769 C C . VAL A 1 102 ? 3.605 -7.701 6.797 1.00 91.00 102 VAL A C 1
ATOM 771 O O . VAL A 1 102 ? 4.071 -6.944 5.943 1.00 91.00 102 VAL A O 1
ATOM 774 N N . CYS A 1 103 ? 4.100 -7.793 8.028 1.00 92.00 103 CYS A N 1
ATOM 775 C CA . CYS A 1 103 ? 5.310 -7.105 8.464 1.00 92.00 103 CYS A CA 1
ATOM 776 C C . CYS A 1 103 ? 6.508 -8.054 8.402 1.00 92.00 103 CYS A C 1
ATOM 778 O O . CYS A 1 103 ? 6.390 -9.230 8.749 1.00 92.00 103 CYS A O 1
ATOM 780 N N . ILE A 1 104 ? 7.659 -7.515 8.013 1.00 92.12 104 ILE A N 1
ATOM 781 C CA . ILE A 1 104 ? 8.955 -8.185 8.117 1.00 92.12 104 ILE A CA 1
ATOM 782 C C . ILE A 1 104 ? 9.640 -7.765 9.420 1.00 92.12 104 ILE A C 1
ATOM 784 O O . ILE A 1 104 ? 9.362 -6.682 9.951 1.00 92.12 104 ILE A O 1
ATOM 788 N N . SER A 1 105 ? 10.486 -8.639 9.959 1.00 91.69 105 SER A N 1
ATOM 789 C CA . SER A 1 105 ? 11.314 -8.366 11.134 1.00 91.69 105 SER A CA 1
ATOM 790 C C . SER A 1 105 ? 12.638 -7.725 10.735 1.00 91.69 105 SER A C 1
ATOM 792 O O . SER A 1 105 ? 13.136 -7.937 9.633 1.00 91.69 105 SER A O 1
ATOM 794 N N . CYS A 1 106 ? 13.224 -6.966 11.657 1.00 93.19 106 CYS A N 1
ATOM 795 C CA . CYS A 1 106 ? 14.635 -6.604 11.581 1.00 93.19 106 CYS A CA 1
ATOM 796 C C . CYS A 1 106 ? 15.509 -7.866 11.619 1.00 93.19 106 CYS A C 1
ATOM 798 O O . CYS A 1 106 ? 15.286 -8.717 12.475 1.00 93.19 106 CYS A O 1
ATOM 800 N N . ASP A 1 107 ? 16.514 -7.940 10.749 1.00 92.38 107 ASP A N 1
ATOM 801 C CA . ASP A 1 107 ? 17.405 -9.104 10.652 1.00 92.38 107 ASP A CA 1
ATOM 802 C C . ASP A 1 107 ? 18.450 -9.174 11.784 1.00 92.38 107 ASP A C 1
ATOM 804 O O . ASP A 1 107 ? 18.928 -10.238 12.161 1.00 92.38 107 ASP A O 1
ATOM 808 N N . ALA A 1 108 ? 18.748 -8.035 12.420 1.00 91.50 108 ALA A N 1
ATOM 809 C CA . ALA A 1 108 ? 19.610 -8.004 13.599 1.00 91.50 108 ALA A CA 1
ATOM 810 C C . ALA A 1 108 ? 19.092 -8.938 14.710 1.00 91.50 108 ALA A C 1
ATOM 812 O O . ALA A 1 108 ? 17.946 -8.818 15.161 1.00 91.50 108 ALA A O 1
ATOM 813 N N . GLY A 1 109 ? 19.970 -9.825 15.185 1.00 88.38 109 GLY A N 1
ATOM 814 C CA . GLY A 1 109 ? 19.651 -10.830 16.195 1.00 88.38 109 GLY A CA 1
ATOM 815 C C . GLY A 1 109 ? 18.946 -10.248 17.423 1.00 88.38 109 GLY A C 1
ATOM 816 O O . GLY A 1 109 ? 19.305 -9.186 17.928 1.00 88.38 109 GLY A O 1
ATOM 817 N N . MET A 1 110 ? 17.915 -10.954 17.900 1.00 86.88 110 MET A N 1
ATOM 818 C CA . MET A 1 110 ? 17.096 -10.589 19.069 1.00 86.88 110 MET A CA 1
ATOM 819 C C . MET A 1 110 ? 16.294 -9.278 18.939 1.00 86.88 110 MET A C 1
ATOM 821 O O . MET A 1 110 ? 15.562 -8.914 19.865 1.00 86.88 110 MET A O 1
ATOM 825 N N . CYS A 1 111 ? 16.355 -8.578 17.802 1.00 90.50 111 CYS A N 1
ATOM 826 C CA . CYS A 1 111 ? 15.540 -7.394 17.568 1.00 90.50 111 CYS A CA 1
ATOM 827 C C . CYS A 1 111 ? 14.079 -7.780 17.296 1.00 90.50 111 CYS A C 1
ATOM 829 O O . CYS A 1 111 ? 13.780 -8.553 16.393 1.00 90.50 111 CYS A O 1
ATOM 831 N N . ARG A 1 112 ? 13.139 -7.180 18.036 1.00 87.50 112 ARG A N 1
ATOM 832 C CA . ARG A 1 112 ? 11.685 -7.399 17.867 1.00 87.50 112 ARG A CA 1
ATOM 833 C C . ARG A 1 112 ? 11.000 -6.243 17.130 1.00 87.50 112 ARG A C 1
ATOM 835 O O . ARG A 1 112 ? 9.836 -5.946 17.379 1.00 87.50 112 ARG A O 1
ATOM 842 N N . SER A 1 113 ? 11.739 -5.537 16.271 1.00 90.62 113 SER A N 1
ATOM 843 C CA . SER A 1 113 ? 11.183 -4.456 15.448 1.00 90.62 113 SER A CA 1
ATOM 844 C C . SER A 1 113 ? 10.537 -5.024 14.190 1.00 90.62 113 SER A C 1
ATOM 846 O O . SER A 1 113 ? 11.173 -5.803 13.482 1.00 90.62 113 SER A O 1
ATOM 848 N N . TYR A 1 114 ? 9.319 -4.573 13.887 1.00 91.75 114 TYR A N 1
ATOM 849 C CA . TYR A 1 114 ? 8.546 -5.015 12.729 1.00 91.75 114 TYR A CA 1
ATOM 850 C C . TYR A 1 114 ? 8.060 -3.838 11.898 1.00 91.75 114 TYR A C 1
ATOM 852 O O . TYR A 1 114 ? 7.716 -2.773 12.420 1.00 91.75 114 TYR A O 1
ATOM 860 N N . PHE A 1 115 ? 8.014 -4.032 10.586 1.00 93.88 115 PHE A N 1
ATOM 861 C CA . PHE A 1 115 ? 7.570 -3.000 9.660 1.00 93.88 115 PHE A CA 1
ATOM 862 C C . PHE A 1 115 ? 7.137 -3.583 8.317 1.00 93.88 115 PHE A C 1
ATOM 864 O O . PHE A 1 115 ? 7.603 -4.637 7.895 1.00 93.88 115 PHE A O 1
ATOM 871 N N . HIS A 1 116 ? 6.240 -2.890 7.614 1.00 95.12 116 HIS A N 1
ATOM 872 C CA . HIS A 1 116 ? 5.950 -3.220 6.218 1.00 95.12 116 HIS A CA 1
ATOM 873 C C . HIS A 1 116 ? 7.163 -2.921 5.348 1.00 95.12 116 HIS A C 1
ATOM 875 O O . HIS A 1 116 ? 7.818 -1.894 5.537 1.00 95.12 116 HIS A O 1
ATOM 881 N N . VAL A 1 117 ? 7.376 -3.734 4.315 1.00 96.00 117 VAL A N 1
ATOM 882 C CA . VAL A 1 117 ? 8.466 -3.544 3.343 1.00 96.00 117 VAL A CA 1
ATOM 883 C C . VAL A 1 117 ? 8.469 -2.131 2.758 1.00 96.00 117 VAL A C 1
ATOM 885 O O . VAL A 1 117 ? 9.478 -1.441 2.787 1.00 96.00 117 VAL A O 1
ATOM 888 N N . THR A 1 118 ? 7.318 -1.639 2.305 1.00 96.00 118 THR A N 1
ATOM 889 C CA . THR A 1 118 ? 7.185 -0.275 1.764 1.00 96.00 118 THR A CA 1
ATOM 890 C C . THR A 1 118 ? 7.420 0.825 2.804 1.00 96.00 118 THR A C 1
ATOM 892 O O . THR A 1 118 ? 7.864 1.916 2.464 1.00 96.00 118 THR A O 1
ATOM 895 N N . CYS A 1 119 ? 7.135 0.562 4.085 1.00 95.69 119 CYS A N 1
ATOM 896 C CA . CYS A 1 119 ? 7.433 1.523 5.148 1.00 95.69 119 CYS A CA 1
ATOM 897 C C . CYS A 1 119 ? 8.938 1.559 5.442 1.00 95.69 119 CYS A C 1
ATOM 899 O O . CYS A 1 119 ? 9.495 2.640 5.621 1.00 95.69 119 CYS A O 1
ATOM 901 N N . ALA A 1 120 ? 9.604 0.402 5.418 1.00 95.94 120 ALA A N 1
ATOM 902 C CA . ALA A 1 120 ? 11.060 0.320 5.458 1.00 95.94 120 ALA A CA 1
ATOM 903 C C . ALA A 1 120 ? 11.716 0.973 4.239 1.00 95.94 120 ALA A C 1
ATOM 905 O O . ALA A 1 120 ? 12.689 1.702 4.403 1.00 95.94 120 ALA A O 1
ATOM 906 N N . GLN A 1 121 ? 11.157 0.790 3.042 1.00 95.62 121 GLN A N 1
ATOM 907 C CA . GLN A 1 121 ? 11.630 1.438 1.820 1.00 95.62 121 GLN A CA 1
ATOM 908 C C . GLN A 1 121 ? 11.618 2.963 1.960 1.00 95.62 121 GLN A C 1
ATOM 910 O O . GLN A 1 121 ? 12.634 3.609 1.711 1.00 95.62 121 GLN A O 1
ATOM 915 N N . ARG A 1 122 ? 10.500 3.534 2.434 1.00 94.94 122 ARG A N 1
ATOM 916 C CA . ARG A 1 122 ? 10.377 4.976 2.693 1.00 94.94 122 ARG A CA 1
ATOM 917 C C . ARG A 1 122 ? 11.417 5.476 3.694 1.00 94.94 122 ARG A C 1
ATOM 919 O O . ARG A 1 122 ? 11.946 6.572 3.539 1.00 94.94 122 ARG A O 1
ATOM 926 N N . GLU A 1 123 ? 11.706 4.687 4.723 1.00 95.44 123 GLU A N 1
ATOM 927 C CA . GLU A 1 123 ? 12.676 5.042 5.760 1.00 95.44 123 GLU A CA 1
ATOM 928 C C . GLU A 1 123 ? 14.129 4.686 5.401 1.00 95.44 123 GLU A C 1
ATOM 930 O O . GLU A 1 123 ? 15.018 4.997 6.191 1.00 95.44 123 GLU A O 1
ATOM 935 N N . GLY A 1 124 ? 14.389 4.093 4.229 1.00 95.44 124 GLY A N 1
ATOM 936 C CA . GLY A 1 124 ? 15.730 3.719 3.767 1.00 95.44 124 GLY A CA 1
ATOM 937 C C . GLY A 1 124 ? 16.337 2.511 4.490 1.00 95.44 124 GLY A C 1
ATOM 938 O O . GLY A 1 124 ? 17.545 2.465 4.682 1.00 95.44 124 GLY A O 1
ATOM 939 N N . LEU A 1 125 ? 15.506 1.573 4.945 1.00 96.06 125 LEU A N 1
ATOM 940 C CA . LEU A 1 125 ? 15.880 0.471 5.845 1.00 96.06 125 LEU A CA 1
ATOM 941 C C . LEU A 1 125 ? 16.124 -0.882 5.152 1.00 96.06 125 LEU A C 1
ATOM 943 O O . LEU A 1 125 ? 16.516 -1.842 5.814 1.00 96.06 125 LEU A O 1
ATOM 947 N N . LEU A 1 126 ? 15.856 -0.974 3.849 1.00 95.25 126 LEU A N 1
ATOM 948 C CA . LEU A 1 126 ? 16.028 -2.204 3.072 1.00 95.25 126 LEU A CA 1
ATOM 949 C C . LEU A 1 126 ? 17.500 -2.409 2.672 1.00 95.25 126 LEU A C 1
ATOM 951 O O . LEU A 1 126 ? 18.187 -1.438 2.314 1.00 95.25 126 LEU A O 1
ATOM 955 N N . SER A 1 127 ? 17.972 -3.660 2.712 1.00 91.88 127 SER A N 1
ATOM 956 C CA . SER A 1 127 ? 19.245 -4.056 2.097 1.00 91.88 127 SER A CA 1
ATOM 957 C C . SER A 1 127 ? 19.174 -3.857 0.584 1.00 91.88 127 SER A C 1
ATOM 959 O O . SER A 1 127 ? 18.092 -3.895 0.002 1.00 91.88 127 SER A O 1
ATOM 961 N N . GLU A 1 128 ? 20.306 -3.601 -0.062 1.00 85.75 128 GLU A N 1
ATOM 962 C CA . GLU A 1 128 ? 20.395 -3.701 -1.521 1.00 85.75 128 GLU A CA 1
ATOM 963 C C . GLU A 1 128 ? 20.944 -5.088 -1.843 1.00 85.75 128 GLU A C 1
ATOM 965 O O . GLU A 1 128 ? 21.889 -5.529 -1.193 1.00 85.75 128 GLU A O 1
ATOM 970 N N . ALA A 1 129 ? 20.337 -5.786 -2.802 1.00 75.31 129 ALA A N 1
ATOM 971 C CA . ALA A 1 129 ? 20.837 -7.081 -3.238 1.00 75.31 129 ALA A CA 1
ATOM 972 C C . ALA A 1 129 ? 22.137 -6.863 -4.026 1.00 75.31 129 ALA A C 1
ATOM 974 O O . ALA A 1 129 ? 22.098 -6.523 -5.210 1.00 75.31 129 ALA A O 1
ATOM 975 N N . ALA A 1 130 ? 23.282 -6.988 -3.355 1.00 68.50 130 ALA A N 1
ATOM 976 C CA . ALA A 1 130 ? 24.582 -6.974 -4.008 1.00 68.50 130 ALA A CA 1
ATOM 977 C C . ALA A 1 130 ? 24.774 -8.299 -4.761 1.00 68.50 130 ALA A C 1
ATOM 979 O O . ALA A 1 130 ? 24.569 -9.371 -4.201 1.00 68.50 130 ALA A O 1
ATOM 980 N N . ALA A 1 131 ? 25.146 -8.225 -6.040 1.00 60.81 131 ALA A N 1
ATOM 981 C CA . ALA A 1 131 ? 25.302 -9.401 -6.900 1.00 60.81 131 ALA A CA 1
ATOM 982 C C . ALA A 1 131 ? 26.583 -10.215 -6.619 1.00 60.81 131 ALA A C 1
ATOM 984 O O . ALA A 1 131 ? 26.752 -11.286 -7.191 1.00 60.81 131 ALA A O 1
ATOM 985 N N . GLU A 1 132 ? 27.490 -9.695 -5.788 1.00 61.59 132 GLU A N 1
ATOM 986 C CA . GLU A 1 132 ? 28.851 -10.222 -5.604 1.00 61.59 132 GLU A CA 1
ATOM 987 C C . GLU A 1 132 ? 29.049 -11.009 -4.299 1.00 61.59 132 GLU A C 1
ATOM 989 O O . GLU A 1 132 ? 30.124 -11.563 -4.085 1.00 61.59 132 GLU A O 1
ATOM 994 N N . GLU A 1 133 ? 28.038 -11.089 -3.431 1.00 60.84 133 GLU A N 1
ATOM 995 C CA . GLU A 1 133 ? 28.154 -11.774 -2.140 1.00 60.84 133 GLU A CA 1
ATOM 996 C C . GLU A 1 133 ? 27.353 -13.087 -2.157 1.00 60.84 133 GLU A C 1
ATOM 998 O O . GLU A 1 133 ? 26.190 -13.096 -2.563 1.00 60.84 133 GLU A O 1
ATOM 1003 N N . ASP A 1 134 ? 27.959 -14.190 -1.690 1.00 67.69 134 ASP A N 1
ATOM 1004 C CA . ASP A 1 134 ? 27.328 -15.513 -1.497 1.00 67.69 134 ASP A CA 1
ATOM 1005 C C . ASP A 1 134 ? 26.292 -15.488 -0.345 1.00 67.69 134 ASP A C 1
ATOM 1007 O O . ASP A 1 134 ? 26.321 -16.290 0.592 1.00 67.69 134 ASP A O 1
ATOM 1011 N N . ILE A 1 135 ? 25.374 -14.520 -0.367 1.00 72.00 135 ILE A N 1
ATOM 1012 C CA . ILE A 1 135 ? 24.293 -14.390 0.604 1.00 72.00 135 ILE A CA 1
ATOM 1013 C C . ILE A 1 135 ? 23.125 -15.252 0.131 1.00 72.00 135 ILE A C 1
ATOM 1015 O O . ILE A 1 135 ? 22.539 -15.012 -0.923 1.00 72.00 135 ILE A O 1
ATOM 1019 N N . ALA A 1 136 ? 22.747 -16.233 0.953 1.00 71.56 136 ALA A N 1
ATOM 1020 C CA . ALA A 1 136 ? 21.628 -17.131 0.668 1.00 71.56 136 ALA A CA 1
ATOM 1021 C C . ALA A 1 136 ? 20.279 -16.400 0.485 1.00 71.56 136 ALA A C 1
ATOM 1023 O O . ALA A 1 136 ? 19.455 -16.841 -0.312 1.00 71.56 136 ALA A O 1
ATOM 1024 N N . ASP A 1 137 ? 20.062 -15.290 1.201 1.00 75.50 137 ASP A N 1
ATOM 1025 C CA . ASP A 1 137 ? 18.910 -14.397 1.028 1.00 75.50 137 ASP A CA 1
ATOM 1026 C C . ASP A 1 137 ? 19.357 -12.920 1.012 1.00 75.50 137 ASP A C 1
ATOM 1028 O O . ASP A 1 137 ? 19.605 -12.334 2.070 1.00 75.50 137 ASP A O 1
ATOM 1032 N N . PRO A 1 138 ? 19.494 -12.293 -0.170 1.00 84.31 138 PRO A N 1
ATOM 1033 C CA . PRO A 1 138 ? 19.959 -10.912 -0.272 1.00 84.31 138 PRO A CA 1
ATOM 1034 C C . PRO A 1 138 ? 18.892 -9.875 0.137 1.00 84.31 138 PRO A C 1
ATOM 1036 O O . PRO A 1 138 ? 19.205 -8.683 0.251 1.00 84.31 138 PRO A O 1
ATOM 1039 N N . PHE A 1 139 ? 17.636 -10.284 0.363 1.00 90.94 139 PHE A N 1
ATOM 1040 C CA . PHE A 1 139 ? 16.502 -9.385 0.588 1.00 90.94 139 PHE A CA 1
ATOM 1041 C C . PHE A 1 139 ? 16.080 -9.324 2.062 1.00 90.94 139 PHE A C 1
ATOM 1043 O O . PHE A 1 139 ? 15.034 -9.829 2.464 1.00 90.94 139 PHE A O 1
ATOM 1050 N N . PHE A 1 140 ? 16.844 -8.592 2.872 1.00 92.12 140 PHE A N 1
ATOM 1051 C CA . PHE A 1 140 ? 16.577 -8.381 4.298 1.00 92.12 140 PHE A CA 1
ATOM 1052 C C . PHE A 1 140 ? 16.474 -6.887 4.655 1.00 92.12 140 PHE A C 1
ATOM 1054 O O . PHE A 1 140 ? 16.567 -5.989 3.813 1.00 92.12 140 PHE A O 1
ATOM 1061 N N . ALA A 1 141 ? 16.208 -6.577 5.924 1.00 94.50 141 ALA A N 1
ATOM 1062 C CA . ALA A 1 141 ? 16.068 -5.195 6.375 1.00 94.50 141 ALA A CA 1
ATOM 1063 C C . ALA A 1 141 ? 16.506 -5.006 7.828 1.00 94.50 141 ALA A C 1
ATOM 1065 O O . ALA A 1 141 ? 16.303 -5.872 8.679 1.00 94.50 141 ALA A O 1
ATOM 1066 N N . TYR A 1 142 ? 17.014 -3.814 8.137 1.00 95.25 142 TYR A N 1
ATOM 1067 C CA . TYR A 1 142 ? 17.402 -3.429 9.493 1.00 95.25 142 TYR A CA 1
ATOM 1068 C C . TYR A 1 142 ? 16.515 -2.315 10.036 1.00 95.25 142 TYR A C 1
ATOM 1070 O O . TYR A 1 142 ? 16.071 -1.434 9.310 1.00 95.25 142 TYR A O 1
ATOM 1078 N N . CYS A 1 143 ? 16.249 -2.313 11.341 1.00 95.31 143 CYS A N 1
ATOM 1079 C CA . CYS A 1 143 ? 15.505 -1.225 11.969 1.00 95.31 143 CYS A CA 1
ATOM 1080 C C . CYS A 1 143 ? 16.364 0.044 12.093 1.00 95.31 143 CYS A C 1
ATOM 1082 O O . CYS A 1 143 ? 17.567 0.053 11.844 1.00 95.31 143 CYS A O 1
ATOM 1084 N N . LYS A 1 144 ? 15.763 1.141 12.565 1.00 94.75 144 LYS A N 1
ATOM 1085 C CA . LYS A 1 144 ? 16.461 2.426 12.722 1.00 94.75 144 LYS A CA 1
ATOM 1086 C C . LYS A 1 144 ? 17.675 2.404 13.662 1.00 94.75 144 LYS A C 1
ATOM 1088 O O . LYS A 1 144 ? 18.476 3.335 13.580 1.00 94.75 144 LYS A O 1
ATOM 1093 N N . GLN A 1 145 ? 17.753 1.428 14.559 1.00 94.06 145 GLN A N 1
ATOM 1094 C CA . GLN A 1 145 ? 18.848 1.274 15.518 1.00 94.06 145 GLN A CA 1
ATOM 1095 C C . GLN A 1 145 ? 20.004 0.444 14.951 1.00 94.06 145 GLN A C 1
ATOM 1097 O O . GLN A 1 145 ? 21.136 0.650 15.368 1.00 94.06 145 GLN A O 1
ATOM 1102 N N . HIS A 1 146 ? 19.722 -0.451 13.999 1.00 94.56 146 HIS A N 1
ATOM 1103 C CA . HIS A 1 146 ? 20.699 -1.396 13.449 1.00 94.56 146 HIS A CA 1
ATOM 1104 C C . HIS A 1 146 ? 21.135 -1.067 12.018 1.00 94.56 146 HIS A C 1
ATOM 1106 O O . HIS A 1 146 ? 22.179 -1.529 11.580 1.00 94.56 146 HIS A O 1
ATOM 1112 N N . ALA A 1 147 ? 20.359 -0.267 11.286 1.00 93.56 147 ALA A N 1
ATOM 1113 C CA . ALA A 1 147 ? 20.761 0.221 9.974 1.00 93.56 147 ALA A CA 1
ATOM 1114 C C . ALA A 1 147 ? 21.855 1.288 10.108 1.00 93.56 147 ALA A C 1
ATOM 1116 O O . ALA A 1 147 ? 21.752 2.171 10.971 1.00 93.56 147 ALA A O 1
ATOM 1117 N N . ASP A 1 148 ? 22.836 1.263 9.202 1.00 93.94 148 ASP A N 1
ATOM 1118 C CA . ASP A 1 148 ? 23.837 2.320 9.121 1.00 93.94 148 ASP A CA 1
ATOM 1119 C C . ASP A 1 148 ? 23.169 3.696 8.949 1.00 93.94 148 ASP A C 1
ATOM 1121 O O . ASP A 1 148 ? 22.201 3.893 8.198 1.00 93.94 148 ASP A O 1
ATOM 1125 N N . ARG A 1 149 ? 23.664 4.675 9.713 1.00 94.56 149 ARG A N 1
ATOM 1126 C CA . ARG A 1 149 ? 23.049 6.002 9.787 1.00 94.56 149 ARG A CA 1
ATOM 1127 C C . ARG A 1 149 ? 23.180 6.746 8.461 1.00 94.56 149 ARG A C 1
ATOM 1129 O O . ARG A 1 149 ? 22.245 7.480 8.113 1.00 94.56 149 ARG A O 1
ATOM 1136 N N . TYR A 1 150 ? 24.324 6.629 7.793 1.00 93.75 150 TYR A N 1
ATOM 1137 C CA . TYR A 1 150 ? 24.616 7.327 6.549 1.00 93.75 150 TYR A CA 1
ATOM 1138 C C . TYR A 1 150 ? 23.802 6.724 5.407 1.00 93.75 150 TYR A C 1
ATOM 1140 O O . TYR A 1 150 ? 23.017 7.450 4.787 1.00 93.75 150 TYR A O 1
ATOM 1148 N N . ASP A 1 151 ? 23.869 5.405 5.235 1.00 92.06 151 ASP A N 1
ATOM 1149 C CA . ASP A 1 151 ? 23.165 4.683 4.174 1.00 92.06 151 ASP A CA 1
ATOM 1150 C C . ASP A 1 151 ? 21.664 4.908 4.254 1.00 92.06 151 ASP A C 1
ATOM 1152 O O . ASP A 1 151 ? 21.028 5.324 3.284 1.00 92.06 151 ASP A O 1
ATOM 1156 N N . ARG A 1 152 ? 21.081 4.743 5.447 1.00 94.31 152 ARG A N 1
ATOM 1157 C CA . ARG A 1 152 ? 19.651 4.987 5.649 1.00 94.31 152 ARG A CA 1
ATOM 1158 C C . ARG A 1 152 ? 19.262 6.419 5.291 1.00 94.31 152 ARG A C 1
ATOM 1160 O O . ARG A 1 152 ? 18.224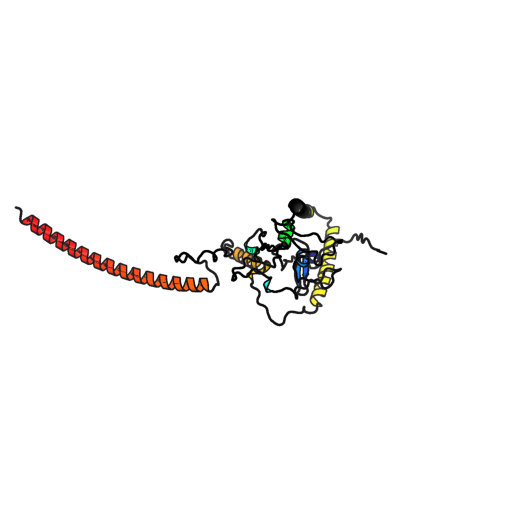 6.648 4.668 1.00 94.31 152 ARG A O 1
ATOM 1167 N N . LYS A 1 153 ? 20.057 7.413 5.708 1.00 95.06 153 LYS A N 1
ATOM 1168 C CA . LYS A 1 153 ? 19.762 8.831 5.439 1.00 95.06 153 LYS A CA 1
ATOM 1169 C C . LYS A 1 153 ? 19.841 9.128 3.942 1.00 95.06 153 LYS A C 1
ATOM 1171 O O . LYS A 1 153 ? 18.990 9.862 3.437 1.00 95.06 153 LYS A O 1
ATOM 1176 N N . TRP A 1 154 ? 20.822 8.554 3.251 1.00 95.00 154 TRP A N 1
ATOM 1177 C CA . TRP A 1 154 ? 20.982 8.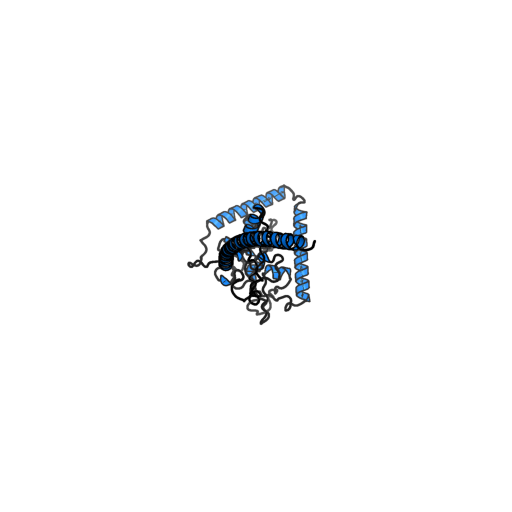667 1.806 1.00 95.00 154 TRP A CA 1
ATOM 1178 C C . TRP A 1 154 ? 19.821 7.998 1.056 1.00 95.00 154 TRP A C 1
ATOM 1180 O O . TRP A 1 154 ? 19.125 8.675 0.297 1.00 95.00 154 TRP A O 1
ATOM 1190 N N . LYS A 1 155 ? 19.501 6.735 1.370 1.00 94.88 155 LYS A N 1
ATOM 1191 C CA . LYS A 1 155 ? 18.365 5.992 0.795 1.00 94.88 155 LYS A CA 1
ATOM 1192 C C . LYS A 1 155 ? 17.037 6.724 0.998 1.00 94.88 155 LYS A C 1
ATOM 1194 O O . LYS A 1 155 ? 16.276 6.911 0.050 1.00 94.88 155 LYS A O 1
ATOM 1199 N N . ARG A 1 156 ? 16.777 7.226 2.212 1.00 95.00 156 ARG A N 1
ATOM 1200 C CA . ARG A 1 156 ? 15.573 8.018 2.520 1.00 95.00 156 ARG A CA 1
ATOM 1201 C C . ARG A 1 156 ? 15.514 9.316 1.713 1.00 95.00 156 ARG A C 1
ATOM 1203 O O . ARG A 1 156 ? 14.448 9.679 1.222 1.00 95.00 156 ARG A O 1
ATOM 1210 N N . LYS A 1 157 ? 16.639 10.023 1.555 1.00 95.94 157 LYS A N 1
ATOM 1211 C CA . LYS A 1 157 ? 16.705 11.238 0.728 1.00 95.94 157 LYS A CA 1
ATOM 1212 C C . LYS A 1 157 ? 16.377 10.922 -0.735 1.00 95.94 157 LYS A C 1
ATOM 1214 O O . LYS A 1 157 ? 15.572 11.636 -1.328 1.00 95.94 157 LYS A O 1
ATOM 1219 N N . ASN A 1 158 ? 16.939 9.845 -1.280 1.00 94.56 158 ASN A N 1
ATOM 1220 C CA . ASN A 1 158 ? 16.676 9.409 -2.652 1.00 94.56 158 ASN A CA 1
ATOM 1221 C C . ASN A 1 158 ? 15.210 9.019 -2.856 1.00 94.56 158 ASN A C 1
ATOM 1223 O O . ASN A 1 158 ? 14.599 9.443 -3.834 1.00 94.56 158 ASN A O 1
ATOM 1227 N N . TYR A 1 159 ? 14.619 8.288 -1.907 1.00 93.31 159 TYR A N 1
ATOM 1228 C CA . TYR A 1 159 ? 13.198 7.943 -1.941 1.00 93.31 159 TYR A CA 1
ATOM 1229 C C . TYR A 1 159 ? 12.310 9.194 -2.007 1.00 93.31 159 TYR A C 1
ATOM 1231 O O . TYR A 1 159 ? 11.420 9.289 -2.853 1.00 93.31 159 TYR A O 1
ATOM 1239 N N . LEU A 1 160 ? 12.568 10.184 -1.146 1.00 93.94 160 LEU A N 1
ATOM 1240 C CA . LEU A 1 160 ? 11.794 11.429 -1.118 1.00 93.94 160 LEU A CA 1
ATOM 1241 C C . LEU A 1 160 ? 11.980 12.259 -2.397 1.00 93.94 160 LEU A C 1
ATOM 1243 O O . LEU A 1 160 ? 11.011 12.839 -2.883 1.00 93.94 160 LEU A O 1
ATOM 1247 N N . ALA A 1 161 ? 13.192 12.287 -2.960 1.00 94.62 161 ALA A N 1
ATOM 1248 C CA . ALA A 1 161 ? 13.469 12.951 -4.233 1.00 94.62 161 ALA A CA 1
ATOM 1249 C C . ALA A 1 161 ? 12.747 12.271 -5.410 1.00 94.62 161 ALA A C 1
ATOM 1251 O O . ALA A 1 161 ? 12.175 12.945 -6.264 1.00 94.62 161 ALA A O 1
ATOM 1252 N N . LEU A 1 162 ? 12.703 10.936 -5.435 1.00 91.62 162 LEU A N 1
ATOM 1253 C CA . LEU A 1 162 ? 11.929 10.198 -6.432 1.00 91.62 162 LEU A CA 1
ATOM 1254 C C . LEU A 1 162 ? 10.428 10.484 -6.287 1.00 91.62 162 LEU A C 1
ATOM 1256 O O . LEU A 1 162 ? 9.734 10.696 -7.279 1.00 91.62 162 LEU A O 1
ATOM 1260 N N . GLN A 1 163 ? 9.920 10.538 -5.053 1.00 90.44 163 GLN A N 1
ATOM 1261 C CA . GLN A 1 163 ? 8.513 10.841 -4.799 1.00 90.44 163 GLN A CA 1
ATOM 1262 C C . GLN A 1 163 ? 8.140 12.264 -5.240 1.00 90.44 163 GLN A C 1
ATOM 1264 O O . GLN A 1 163 ? 7.070 12.457 -5.821 1.00 90.44 163 GLN A O 1
ATOM 1269 N N . SER A 1 164 ? 8.998 13.261 -4.989 1.00 91.38 164 SER A N 1
ATOM 1270 C CA . SER A 1 164 ? 8.757 14.634 -5.446 1.00 91.38 164 SER A CA 1
ATOM 1271 C C . SER A 1 164 ? 8.800 14.736 -6.969 1.00 91.38 164 SER A C 1
ATOM 1273 O O . SER A 1 164 ? 7.915 15.362 -7.547 1.00 91.38 164 SER A O 1
ATOM 1275 N N . TYR A 1 165 ? 9.746 14.054 -7.622 1.00 90.56 165 TYR A N 1
ATOM 1276 C CA . TYR A 1 165 ? 9.819 13.980 -9.080 1.00 90.56 165 TYR A CA 1
ATOM 1277 C C . TYR A 1 165 ? 8.553 13.363 -9.689 1.00 90.56 165 TYR A C 1
ATOM 1279 O O . TYR A 1 165 ? 7.955 13.940 -10.596 1.00 90.56 165 TYR A O 1
ATOM 1287 N N . CYS A 1 166 ? 8.081 12.235 -9.149 1.00 87.19 166 CYS A N 1
ATOM 1288 C CA . CYS A 1 166 ? 6.837 11.608 -9.595 1.00 87.19 166 CYS A CA 1
ATOM 1289 C C . CYS A 1 166 ? 5.627 12.542 -9.428 1.00 87.19 166 CYS A C 1
ATOM 1291 O O . CYS A 1 166 ? 4.812 12.647 -10.342 1.00 87.19 166 CYS A O 1
ATOM 1293 N N . LYS A 1 167 ? 5.518 13.252 -8.295 1.00 86.31 167 LYS A N 1
ATOM 1294 C CA . LYS A 1 167 ? 4.436 14.225 -8.059 1.00 86.31 167 LYS A CA 1
ATOM 1295 C C . LYS A 1 167 ? 4.490 15.402 -9.037 1.00 86.31 167 LYS A C 1
ATOM 1297 O O . LYS A 1 167 ? 3.456 15.754 -9.595 1.00 86.31 167 LYS A O 1
ATOM 1302 N N . ALA A 1 168 ? 5.673 15.965 -9.282 1.00 85.75 168 ALA A N 1
ATOM 1303 C CA . ALA A 1 168 ? 5.859 17.043 -10.254 1.00 85.75 168 ALA A CA 1
ATOM 1304 C C . ALA A 1 168 ? 5.513 16.581 -11.680 1.00 85.75 168 ALA A C 1
ATOM 1306 O O . ALA A 1 168 ? 4.770 17.253 -12.386 1.00 85.75 168 ALA A O 1
ATOM 1307 N N . SER A 1 169 ? 5.948 15.379 -12.072 1.00 83.00 169 SER A N 1
ATOM 1308 C CA . SER A 1 169 ? 5.629 14.804 -13.384 1.00 83.00 169 SER A CA 1
ATOM 1309 C C . SER A 1 169 ? 4.125 14.571 -13.584 1.00 83.00 169 SER A C 1
ATOM 1311 O O . SER A 1 169 ? 3.625 14.724 -14.697 1.00 83.00 169 SER A O 1
ATOM 1313 N N . LEU A 1 170 ? 3.380 14.221 -12.528 1.00 77.38 170 LEU A N 1
ATOM 1314 C CA . LEU A 1 170 ? 1.919 14.110 -12.598 1.00 77.38 170 LEU A CA 1
ATOM 1315 C C . LEU A 1 170 ? 1.242 15.468 -12.831 1.00 77.38 170 LEU A C 1
ATOM 1317 O O . LEU A 1 170 ? 0.291 15.521 -13.602 1.00 77.38 170 LEU A O 1
ATOM 1321 N N . GLN A 1 171 ? 1.751 16.545 -12.225 1.00 76.12 171 GLN A N 1
ATOM 1322 C CA . GLN A 1 171 ? 1.259 17.910 -12.458 1.00 76.12 171 GLN A CA 1
ATOM 1323 C C . GLN A 1 171 ? 1.608 18.403 -13.869 1.00 76.12 171 GLN A C 1
ATOM 1325 O O . GLN A 1 171 ? 0.778 19.000 -14.545 1.00 76.12 171 GLN A O 1
ATOM 1330 N N . ASP A 1 172 ? 2.809 18.098 -14.364 1.00 69.44 172 ASP A N 1
ATOM 1331 C CA . ASP A 1 172 ? 3.206 18.460 -15.727 1.00 69.44 172 ASP A CA 1
ATOM 1332 C C . ASP A 1 172 ? 2.456 17.662 -16.803 1.00 69.44 172 ASP A C 1
ATOM 1334 O O . ASP A 1 172 ? 2.277 18.167 -17.905 1.00 69.44 172 ASP A O 1
ATOM 1338 N N . LYS A 1 173 ? 1.952 16.457 -16.505 1.00 61.91 173 LYS A N 1
ATOM 1339 C CA . LYS A 1 173 ? 1.090 15.690 -17.427 1.00 61.91 173 LYS A CA 1
ATOM 1340 C C . LYS A 1 173 ? -0.276 16.336 -17.683 1.00 61.91 173 LYS A C 1
ATOM 1342 O O . LYS A 1 173 ? -0.925 15.961 -18.657 1.00 61.91 173 LYS A O 1
ATOM 1347 N N . GLU A 1 174 ? -0.701 17.306 -16.870 1.00 55.00 174 GLU A N 1
ATOM 1348 C CA . GLU A 1 174 ? -1.857 18.158 -17.190 1.00 55.00 174 GLU A CA 1
ATOM 1349 C C . GLU A 1 174 ? -1.532 19.201 -18.275 1.00 55.00 174 GLU A C 1
ATOM 1351 O O . GLU A 1 174 ? -2.445 19.772 -18.876 1.00 55.00 174 GLU A O 1
ATOM 1356 N N . LYS A 1 175 ? -0.249 19.405 -18.615 1.00 58.03 175 LYS A N 1
ATOM 1357 C CA . LYS A 1 175 ? 0.154 20.149 -19.815 1.00 58.03 175 LYS A CA 1
ATOM 1358 C C . LYS A 1 175 ? 0.002 19.215 -21.014 1.00 58.03 175 LYS A C 1
ATOM 1360 O O . LYS A 1 175 ? 0.754 18.261 -21.196 1.00 58.03 175 LYS A O 1
ATOM 1365 N N . GLN A 1 176 ? -1.055 19.480 -21.774 1.00 63.47 176 GLN A N 1
ATOM 1366 C CA . GLN A 1 176 ? -1.618 18.653 -22.837 1.00 63.47 176 GLN A CA 1
ATOM 1367 C C . GLN A 1 176 ? -0.550 18.021 -23.745 1.00 63.47 176 GLN A C 1
ATOM 1369 O O . GLN A 1 176 ? 0.098 18.697 -24.544 1.00 63.47 176 GLN A O 1
ATOM 1374 N N . LEU A 1 177 ? -0.409 16.694 -23.657 1.00 73.38 177 LEU A N 1
ATOM 1375 C CA . LEU A 1 177 ? 0.163 15.901 -24.745 1.00 73.38 177 LEU A CA 1
ATOM 1376 C C . LEU A 1 177 ? -0.632 16.200 -26.024 1.00 73.38 177 LEU A C 1
ATOM 1378 O O . LEU A 1 177 ? -1.850 16.370 -25.963 1.00 73.38 177 LEU A O 1
ATOM 1382 N N . ALA A 1 178 ? 0.038 16.237 -27.180 1.00 83.62 178 ALA A N 1
ATOM 1383 C CA . ALA A 1 178 ? -0.649 16.432 -28.454 1.00 83.62 178 ALA A CA 1
ATOM 1384 C C . ALA A 1 178 ? -1.815 15.424 -28.585 1.00 83.62 178 ALA A C 1
ATOM 1386 O O . ALA A 1 178 ? -1.606 14.236 -28.306 1.00 83.62 178 ALA A O 1
ATOM 1387 N N . PRO A 1 179 ? -3.019 15.848 -29.018 1.00 85.81 179 PRO A N 1
ATOM 1388 C CA . PRO A 1 179 ? -4.200 14.979 -29.068 1.00 85.81 179 PRO A CA 1
ATOM 1389 C C . PRO A 1 179 ? -3.962 13.662 -29.818 1.00 85.81 179 PRO A C 1
ATOM 1391 O O . PRO A 1 179 ? -4.433 12.603 -29.403 1.00 85.81 179 PRO A O 1
ATOM 1394 N N . GLU A 1 180 ? -3.156 13.703 -30.879 1.00 86.00 180 GLU A N 1
ATOM 1395 C CA . GLU A 1 180 ? -2.755 12.525 -31.649 1.00 86.00 180 GLU A CA 1
ATOM 1396 C C . GLU A 1 180 ? -1.932 11.526 -30.814 1.00 86.00 180 GLU A C 1
ATOM 1398 O O . GLU A 1 180 ? -2.194 10.320 -30.825 1.00 86.00 180 GLU A O 1
ATOM 1403 N N . ALA A 1 181 ? -0.970 12.012 -30.026 1.00 84.06 181 ALA A N 1
ATOM 1404 C CA . ALA A 1 181 ? -0.180 11.172 -29.130 1.00 84.06 181 ALA A CA 1
ATOM 1405 C C . ALA A 1 181 ? -1.065 10.539 -28.044 1.00 84.06 181 ALA A C 1
ATOM 1407 O O . ALA A 1 181 ? -0.915 9.357 -27.723 1.00 84.06 181 ALA A O 1
ATOM 1408 N N . GLN A 1 182 ? -2.035 11.292 -27.523 1.00 85.50 182 GLN A N 1
ATOM 1409 C CA . GLN A 1 182 ? -2.978 10.798 -26.523 1.00 85.50 182 GLN A CA 1
ATOM 1410 C C . GLN A 1 182 ? -3.917 9.721 -27.090 1.00 85.50 182 GLN A C 1
ATOM 1412 O O . GLN A 1 182 ? -4.160 8.703 -26.431 1.00 85.50 182 GLN A O 1
ATOM 1417 N N . ALA A 1 183 ? -4.380 9.881 -28.333 1.00 87.69 183 ALA A N 1
ATOM 1418 C CA . ALA A 1 183 ? -5.166 8.874 -29.044 1.00 87.69 183 ALA A CA 1
ATOM 1419 C C . ALA A 1 183 ? -4.362 7.582 -29.286 1.00 87.69 183 ALA A C 1
ATOM 1421 O O . ALA A 1 183 ? -4.863 6.480 -29.028 1.00 87.69 183 ALA A O 1
ATOM 1422 N N . ARG A 1 184 ? -3.087 7.698 -29.691 1.00 87.88 184 ARG A N 1
ATOM 1423 C CA . ARG A 1 184 ? -2.173 6.552 -29.863 1.00 87.88 184 ARG A CA 1
ATOM 1424 C C . ARG A 1 184 ? -1.962 5.783 -28.557 1.00 87.88 184 ARG A C 1
ATOM 1426 O O . ARG A 1 184 ? -2.079 4.557 -28.538 1.00 87.88 184 ARG A O 1
ATOM 1433 N N . ILE A 1 185 ? -1.702 6.494 -27.457 1.00 87.75 185 ILE A N 1
ATOM 1434 C CA . ILE A 1 185 ? -1.530 5.904 -26.119 1.00 87.75 185 ILE A CA 1
ATOM 1435 C C . ILE A 1 185 ? -2.802 5.166 -25.684 1.00 87.75 185 ILE A C 1
ATOM 1437 O O . ILE A 1 185 ? -2.731 4.022 -25.232 1.00 87.75 185 ILE A O 1
ATOM 1441 N N . THR A 1 186 ? -3.964 5.798 -25.853 1.00 89.81 186 THR A N 1
ATOM 1442 C CA . THR A 1 186 ? -5.261 5.245 -25.433 1.00 89.81 186 THR A CA 1
ATOM 1443 C C . THR A 1 186 ? -5.614 3.984 -26.217 1.00 89.81 186 THR A C 1
ATOM 1445 O O . THR A 1 186 ? -5.959 2.965 -25.618 1.00 89.81 186 THR A O 1
ATOM 1448 N N . THR A 1 187 ? -5.436 4.015 -27.540 1.00 91.19 187 THR A N 1
ATOM 1449 C CA . THR A 1 187 ? -5.659 2.858 -28.422 1.00 91.19 187 THR A CA 1
ATOM 1450 C C . THR A 1 187 ? -4.775 1.682 -28.012 1.00 91.19 187 THR A C 1
ATOM 1452 O O . THR A 1 187 ? -5.248 0.553 -27.865 1.00 91.19 187 THR A O 1
ATOM 1455 N N . ARG A 1 188 ? -3.486 1.939 -27.750 1.00 91.94 188 ARG A N 1
ATOM 1456 C CA . ARG A 1 188 ? -2.545 0.896 -27.330 1.00 91.94 188 ARG A CA 1
ATOM 1457 C C . ARG A 1 188 ? -2.895 0.326 -25.953 1.00 91.94 188 ARG A C 1
ATOM 1459 O O . ARG A 1 188 ? -2.855 -0.888 -25.767 1.00 91.94 188 ARG A O 1
ATOM 1466 N N . LEU A 1 189 ? -3.299 1.169 -25.000 1.00 92.25 189 LEU A N 1
ATOM 1467 C CA . LEU A 1 189 ? -3.800 0.719 -23.697 1.00 92.25 189 LEU A CA 1
ATOM 1468 C C . LEU A 1 189 ? -5.049 -0.156 -23.827 1.00 92.25 189 LEU A C 1
ATOM 1470 O O . LEU A 1 189 ? -5.149 -1.166 -23.136 1.00 92.25 189 LEU A O 1
ATOM 1474 N N . GLN A 1 190 ? -5.984 0.192 -24.712 1.00 93.38 190 GLN A N 1
ATOM 1475 C CA . GLN A 1 190 ? -7.195 -0.598 -24.939 1.00 93.38 190 GLN A CA 1
ATOM 1476 C C . GLN A 1 190 ? -6.872 -1.985 -25.514 1.00 93.38 190 GLN A C 1
ATOM 1478 O O . GLN A 1 190 ? -7.417 -2.984 -25.042 1.00 93.38 190 GLN A O 1
ATOM 1483 N N . GLN A 1 191 ? -5.914 -2.071 -26.444 1.00 93.31 191 GLN A N 1
ATOM 1484 C CA . GLN A 1 191 ? -5.393 -3.355 -26.929 1.00 93.31 191 GLN A CA 1
ATOM 1485 C C . GLN A 1 191 ? -4.820 -4.193 -25.778 1.00 93.31 191 GLN A C 1
ATOM 1487 O O . GLN A 1 191 ? -5.189 -5.356 -25.617 1.00 93.31 191 GLN A O 1
ATOM 1492 N N . TYR A 1 192 ? -3.978 -3.602 -24.922 1.00 93.44 192 TYR A N 1
ATOM 1493 C CA . TYR A 1 192 ? -3.438 -4.308 -23.757 1.00 93.44 192 TYR A CA 1
ATOM 1494 C C . TYR A 1 192 ? -4.528 -4.788 -22.793 1.00 93.44 192 TYR A C 1
ATOM 1496 O O . TYR A 1 192 ? -4.456 -5.928 -22.333 1.00 93.44 192 TYR A O 1
ATOM 1504 N N . ARG A 1 193 ? -5.545 -3.959 -22.532 1.00 94.38 193 ARG A N 1
ATOM 1505 C CA . ARG A 1 193 ? -6.663 -4.287 -21.634 1.00 94.38 193 ARG A CA 1
ATOM 1506 C C . ARG A 1 193 ? -7.506 -5.437 -22.167 1.00 94.38 193 ARG A C 1
ATOM 1508 O O . ARG A 1 193 ? -7.745 -6.378 -21.421 1.00 94.38 193 ARG A O 1
ATOM 1515 N N . SER A 1 194 ? -7.863 -5.415 -23.453 1.00 93.50 194 SER A N 1
ATOM 1516 C CA . SER A 1 194 ? -8.609 -6.515 -24.087 1.00 93.50 194 SER A CA 1
ATOM 1517 C C . SER A 1 194 ? -7.841 -7.841 -24.019 1.00 93.50 194 SER A C 1
ATOM 1519 O O . SER A 1 194 ? -8.398 -8.876 -23.658 1.00 93.50 194 SER A O 1
ATOM 1521 N N . ARG A 1 195 ? -6.522 -7.811 -24.258 1.00 92.19 195 ARG A N 1
ATOM 1522 C CA . ARG A 1 195 ? -5.665 -8.997 -24.134 1.00 92.19 195 ARG A CA 1
ATOM 1523 C C . ARG A 1 195 ? -5.563 -9.489 -22.691 1.00 92.19 195 ARG A C 1
ATOM 1525 O O . ARG A 1 195 ? -5.527 -10.693 -22.456 1.00 92.19 195 ARG A O 1
ATOM 1532 N N . ALA A 1 196 ? -5.494 -8.572 -21.730 1.00 89.44 196 ALA A N 1
ATOM 1533 C CA . ALA A 1 196 ? -5.444 -8.913 -20.316 1.00 89.44 196 ALA A CA 1
ATOM 1534 C C . ALA A 1 196 ? -6.764 -9.528 -19.823 1.00 89.44 196 ALA A C 1
ATOM 1536 O O . ALA A 1 196 ? -6.736 -10.479 -19.049 1.00 89.44 196 ALA A O 1
ATOM 1537 N N . GLU A 1 197 ? -7.905 -9.032 -20.299 1.00 90.12 197 GLU A N 1
ATOM 1538 C CA . GLU A 1 197 ? -9.229 -9.583 -20.004 1.00 90.12 197 GLU A CA 1
ATOM 1539 C C . GLU A 1 197 ? -9.394 -11.002 -20.559 1.00 90.12 197 GLU A C 1
ATOM 1541 O O . GLU A 1 197 ? -9.756 -11.912 -19.815 1.00 90.12 197 GLU A O 1
ATOM 1546 N N . LEU A 1 198 ? -9.014 -11.223 -21.823 1.00 90.50 198 LEU A N 1
ATOM 1547 C CA . LEU A 1 198 ? -8.974 -12.563 -22.416 1.00 90.50 198 LEU A CA 1
ATOM 1548 C C .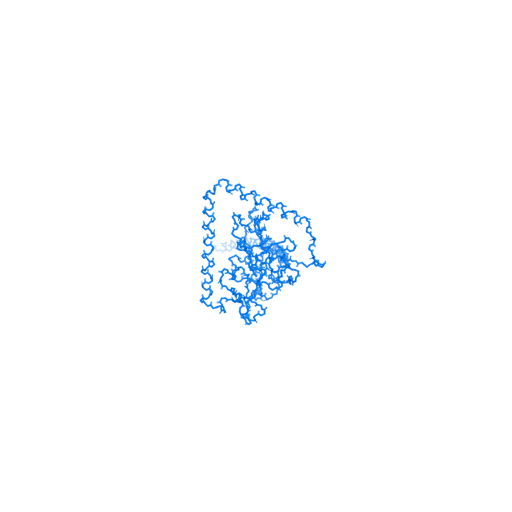 LEU A 1 198 ? -8.086 -13.505 -21.597 1.00 90.50 198 LEU A C 1
ATOM 1550 O O . LEU A 1 198 ? -8.519 -14.590 -21.221 1.00 90.50 198 LEU A O 1
ATOM 1554 N N . SER A 1 199 ? -6.874 -13.059 -21.251 1.00 87.75 199 SER A N 1
ATOM 1555 C CA . SER A 1 199 ? -5.939 -13.852 -20.449 1.00 87.75 199 SER A CA 1
ATOM 1556 C C . SER A 1 199 ? -6.462 -14.168 -19.046 1.00 87.75 199 SER A C 1
ATOM 1558 O O . SER A 1 199 ? -6.094 -15.210 -18.507 1.00 87.75 199 SER A O 1
ATOM 1560 N N . ARG A 1 200 ? -7.266 -13.286 -18.436 1.00 84.88 200 ARG A N 1
ATOM 1561 C CA . ARG A 1 200 ? -7.907 -13.533 -17.136 1.00 84.88 200 ARG A CA 1
ATOM 1562 C C . ARG A 1 200 ? -9.018 -14.572 -17.257 1.00 84.88 200 ARG A C 1
ATOM 1564 O O . ARG A 1 200 ? -9.092 -15.459 -16.415 1.00 84.88 200 ARG A O 1
ATOM 1571 N N . ASN A 1 201 ? -9.820 -14.506 -18.318 1.00 86.12 201 ASN A N 1
ATOM 1572 C CA . ASN A 1 201 ? -10.932 -15.432 -18.544 1.00 86.12 201 ASN A CA 1
ATOM 1573 C C . ASN A 1 201 ? -10.469 -16.850 -18.906 1.00 86.12 201 ASN A C 1
ATOM 1575 O O . ASN A 1 201 ? -11.139 -17.817 -18.560 1.00 86.12 201 ASN A O 1
ATOM 1579 N N . THR A 1 202 ? -9.322 -16.994 -19.575 1.00 87.06 202 THR A N 1
ATOM 1580 C CA . THR A 1 202 ? -8.750 -18.304 -19.932 1.00 87.06 202 THR A CA 1
ATOM 1581 C C . THR A 1 202 ? -7.815 -18.870 -18.864 1.00 87.06 202 THR A C 1
ATOM 1583 O O . THR A 1 202 ? -7.196 -19.913 -19.081 1.00 87.06 202 THR A O 1
ATOM 1586 N N . ARG A 1 203 ? -7.623 -18.169 -17.740 1.00 82.12 203 ARG A N 1
ATOM 1587 C CA . ARG A 1 203 ? -6.655 -18.578 -16.722 1.00 82.12 203 ARG A CA 1
ATOM 1588 C C . ARG A 1 203 ? -7.185 -19.800 -15.966 1.00 82.12 203 ARG A C 1
ATOM 1590 O O . ARG A 1 203 ? -8.331 -19.768 -15.519 1.00 82.12 203 ARG A O 1
ATOM 1597 N N . PRO A 1 204 ? -6.374 -20.855 -15.770 1.00 81.31 204 PRO A N 1
ATOM 1598 C CA . PRO A 1 204 ? -6.772 -21.940 -14.889 1.00 81.31 204 PRO A CA 1
ATOM 1599 C C . PRO A 1 204 ? -6.996 -21.390 -13.480 1.00 81.31 204 PRO A C 1
ATOM 1601 O O . PRO A 1 204 ? -6.295 -20.473 -13.037 1.00 81.31 204 PRO A O 1
ATOM 1604 N N . GLN A 1 205 ? -7.979 -21.951 -12.778 1.00 78.19 205 GLN A N 1
ATOM 1605 C CA . GLN A 1 205 ? -8.239 -21.582 -11.396 1.00 78.19 205 GLN A CA 1
ATOM 1606 C C . GLN A 1 205 ? -6.975 -21.835 -10.567 1.00 78.19 205 GLN A C 1
ATOM 1608 O O . GLN A 1 205 ? -6.410 -22.930 -10.607 1.00 78.19 205 GLN A O 1
ATOM 1613 N N . ALA A 1 206 ? -6.534 -20.816 -9.827 1.00 76.44 206 ALA A N 1
ATOM 1614 C CA . ALA A 1 206 ? -5.401 -20.959 -8.926 1.00 76.44 206 ALA A CA 1
ATOM 1615 C C . ALA A 1 206 ? -5.674 -22.081 -7.923 1.00 76.44 206 ALA A C 1
ATOM 1617 O O . ALA A 1 206 ? -6.801 -22.245 -7.442 1.00 76.44 206 ALA A O 1
ATOM 1618 N N . TRP A 1 207 ? -4.637 -22.846 -7.595 1.00 80.81 207 TRP A N 1
ATOM 1619 C CA . TRP A 1 207 ? -4.740 -23.816 -6.521 1.00 80.81 207 TRP A CA 1
ATOM 1620 C C . TRP A 1 207 ? -4.960 -23.069 -5.202 1.00 80.81 207 TRP A C 1
ATOM 1622 O O . TRP A 1 207 ? -4.193 -22.176 -4.844 1.00 80.81 207 TRP A O 1
ATOM 1632 N N . VAL A 1 208 ? -6.029 -23.414 -4.488 1.00 72.94 208 VAL A N 1
ATOM 1633 C CA . VAL A 1 208 ? -6.348 -22.845 -3.176 1.00 72.94 208 VAL A CA 1
ATOM 1634 C C . VAL A 1 208 ? -6.341 -23.990 -2.167 1.00 72.94 208 VAL A C 1
ATOM 1636 O O . VAL A 1 208 ? -6.903 -25.049 -2.472 1.00 72.94 208 VAL A O 1
ATOM 1639 N N . PRO A 1 209 ? -5.750 -23.811 -0.971 1.00 73.75 209 PRO A N 1
ATOM 1640 C CA . PRO A 1 209 ? -5.873 -24.786 0.102 1.00 73.75 209 PRO A CA 1
ATOM 1641 C C . PRO A 1 209 ? -7.336 -25.196 0.316 1.00 73.75 209 PRO A C 1
ATOM 1643 O O . PRO A 1 209 ? -8.231 -24.350 0.366 1.00 73.75 209 PRO A O 1
ATOM 1646 N N . ARG A 1 210 ? -7.588 -26.509 0.426 1.00 76.31 210 ARG A N 1
ATOM 1647 C CA . ARG A 1 210 ? -8.947 -27.048 0.626 1.00 76.31 210 ARG A CA 1
ATOM 1648 C C . ARG A 1 210 ? -9.534 -26.652 1.980 1.00 76.31 210 ARG A C 1
ATOM 1650 O O . ARG A 1 210 ? -10.746 -26.492 2.104 1.00 76.31 210 ARG A O 1
ATOM 1657 N N . GLU A 1 211 ? -8.674 -26.480 2.975 1.00 79.19 211 GLU A N 1
ATOM 1658 C CA . GLU A 1 211 ? -9.055 -25.982 4.287 1.00 79.19 211 GLU A CA 1
ATOM 1659 C C . GLU A 1 211 ? -9.117 -24.452 4.266 1.00 79.19 211 GLU A C 1
ATOM 1661 O O . GLU A 1 211 ? -8.131 -23.764 3.988 1.00 79.19 211 GLU A O 1
ATOM 1666 N N . LYS A 1 212 ? -10.302 -23.901 4.541 1.00 71.19 212 LYS A N 1
ATOM 1667 C CA . LYS A 1 212 ? -10.494 -22.453 4.625 1.00 71.19 212 LYS A CA 1
ATOM 1668 C C . LYS A 1 212 ? -9.856 -21.942 5.913 1.00 71.19 212 LYS A C 1
ATOM 1670 O O . LYS A 1 212 ? -10.437 -22.078 6.984 1.00 71.19 212 LYS A O 1
ATOM 1675 N N . LEU A 1 213 ? -8.700 -21.299 5.798 1.00 71.69 213 LEU A N 1
ATOM 1676 C CA . LEU A 1 213 ? -8.064 -20.628 6.927 1.00 71.69 213 LEU A CA 1
ATOM 1677 C C . LEU A 1 213 ? -8.742 -19.267 7.177 1.00 71.69 213 LEU A C 1
ATOM 1679 O O . LEU A 1 213 ? -8.721 -18.403 6.292 1.00 71.69 213 LEU A O 1
ATOM 1683 N N . PRO A 1 214 ? -9.365 -19.046 8.351 1.00 72.25 214 PRO A N 1
ATOM 1684 C CA . PRO A 1 214 ? -10.022 -17.781 8.648 1.00 72.25 214 PRO A CA 1
ATOM 1685 C C . PRO A 1 214 ? -8.983 -16.661 8.772 1.00 72.25 214 PRO A C 1
ATOM 1687 O O . PRO A 1 214 ? -8.042 -16.740 9.561 1.00 72.25 214 PRO A O 1
ATOM 1690 N N . ARG A 1 215 ? -9.179 -15.583 8.006 1.00 76.94 215 ARG A N 1
ATOM 1691 C CA . ARG A 1 215 ? -8.368 -14.362 8.068 1.00 76.94 215 ARG A CA 1
ATOM 1692 C C . ARG A 1 215 ? -9.220 -13.213 8.624 1.00 76.94 215 ARG A C 1
ATOM 1694 O O . ARG A 1 215 ? -10.245 -12.897 8.018 1.00 76.94 215 ARG A O 1
ATOM 1701 N N . PRO A 1 216 ? -8.814 -12.544 9.722 1.00 78.06 216 PRO A N 1
ATOM 1702 C CA . PRO A 1 216 ? -9.538 -11.384 10.237 1.00 78.06 216 PRO A CA 1
ATOM 1703 C C . PRO A 1 216 ? -9.615 -10.267 9.193 1.00 78.06 216 PRO A C 1
ATOM 1705 O O . PRO A 1 216 ? -8.604 -9.937 8.570 1.00 78.06 216 PRO A O 1
ATOM 1708 N N . LEU A 1 217 ? -10.776 -9.624 9.035 1.00 82.06 217 LEU A N 1
ATOM 1709 C CA . LEU A 1 217 ? -10.938 -8.495 8.103 1.00 82.06 217 LEU A CA 1
ATOM 1710 C C . LEU A 1 217 ? -9.981 -7.334 8.419 1.00 82.06 217 LEU A C 1
ATOM 1712 O O . LEU A 1 217 ? -9.496 -6.663 7.511 1.00 82.06 217 LEU A O 1
ATOM 1716 N N . THR A 1 218 ? -9.645 -7.157 9.697 1.00 82.12 218 THR A N 1
ATOM 1717 C CA . THR A 1 218 ? -8.697 -6.154 10.205 1.00 82.12 218 THR A CA 1
ATOM 1718 C C . THR A 1 218 ? -7.251 -6.400 9.773 1.00 82.12 218 THR A C 1
ATOM 1720 O O . THR A 1 218 ? -6.415 -5.514 9.890 1.00 82.12 218 THR A O 1
ATOM 1723 N N . SER A 1 219 ? -6.934 -7.571 9.220 1.00 84.19 219 SER A N 1
ATOM 1724 C CA . SER A 1 219 ? -5.621 -7.834 8.622 1.00 84.19 219 SER A CA 1
ATOM 1725 C C . SER A 1 219 ? -5.515 -7.336 7.175 1.00 84.19 219 SER A C 1
ATOM 1727 O O . SER A 1 219 ? -4.433 -7.379 6.590 1.00 84.19 219 SER A O 1
ATOM 1729 N N . SER A 1 220 ? -6.612 -6.896 6.549 1.00 88.50 220 SER A N 1
ATOM 1730 C CA . SER A 1 220 ? -6.618 -6.399 5.172 1.00 88.50 220 SER A CA 1
ATOM 1731 C C . SER A 1 220 ? -6.719 -4.877 5.139 1.00 88.50 220 SER A C 1
ATOM 1733 O O . SER A 1 220 ? -7.733 -4.293 5.523 1.00 88.50 220 SER A O 1
ATOM 1735 N N . ALA A 1 221 ? -5.683 -4.222 4.609 1.00 90.75 221 ALA A N 1
ATOM 1736 C CA . ALA A 1 221 ? -5.669 -2.769 4.466 1.00 90.75 221 ALA A CA 1
ATOM 1737 C C . ALA A 1 221 ? -6.770 -2.266 3.516 1.00 90.75 221 ALA A C 1
ATOM 1739 O O . ALA A 1 221 ? -7.368 -1.215 3.747 1.00 90.75 221 ALA A O 1
ATOM 1740 N N . SER A 1 222 ? -7.075 -3.024 2.457 1.00 91.56 222 SER A N 1
ATOM 1741 C CA . SER A 1 222 ? -8.144 -2.670 1.519 1.00 91.56 222 SER A CA 1
ATOM 1742 C C . SER A 1 222 ? -9.528 -2.793 2.158 1.00 91.56 222 SER A C 1
ATOM 1744 O O . SER A 1 222 ? -10.383 -1.945 1.907 1.00 91.56 222 SER A O 1
ATOM 1746 N N . ALA A 1 223 ? -9.742 -3.794 3.021 1.00 90.38 223 ALA A N 1
ATOM 1747 C CA . ALA A 1 223 ? -10.986 -3.941 3.771 1.00 90.38 223 ALA A CA 1
ATOM 1748 C C . ALA A 1 223 ? -11.170 -2.796 4.775 1.00 90.38 223 ALA A C 1
ATOM 1750 O O . ALA A 1 223 ? -12.244 -2.200 4.812 1.00 90.38 223 ALA A O 1
ATOM 1751 N N . ILE A 1 224 ? -10.116 -2.433 5.516 1.00 89.19 224 ILE A N 1
ATOM 1752 C CA . ILE A 1 224 ? -10.152 -1.307 6.461 1.00 89.19 224 ILE A CA 1
ATOM 1753 C C . ILE A 1 224 ? -10.446 0.010 5.745 1.00 89.19 224 ILE A C 1
ATOM 1755 O O . ILE A 1 224 ? -11.353 0.720 6.161 1.00 89.19 224 ILE A O 1
ATOM 1759 N N . ARG A 1 225 ? -9.780 0.310 4.620 1.00 90.50 225 ARG A N 1
ATOM 1760 C CA . ARG A 1 225 ? -10.092 1.517 3.831 1.00 90.50 225 ARG A CA 1
ATOM 1761 C C . ARG A 1 225 ? -11.551 1.568 3.392 1.00 90.50 225 ARG A C 1
ATOM 1763 O O . ARG A 1 225 ? -12.185 2.610 3.506 1.00 90.50 225 ARG A O 1
ATOM 1770 N N . LYS A 1 226 ? -12.097 0.451 2.898 1.00 91.38 226 LYS A N 1
ATOM 1771 C CA . LYS A 1 226 ? -13.509 0.376 2.488 1.00 91.38 226 LYS A CA 1
ATOM 1772 C C . LYS A 1 226 ? -14.453 0.568 3.676 1.00 91.38 226 LYS A C 1
ATOM 1774 O O . LYS A 1 226 ? -15.455 1.262 3.535 1.00 91.38 226 LYS A O 1
ATOM 1779 N N . LEU A 1 227 ? -14.131 -0.017 4.830 1.00 90.06 227 LEU A N 1
ATOM 1780 C CA . LEU A 1 227 ? -14.900 0.148 6.063 1.00 90.06 227 LEU A CA 1
ATOM 1781 C C . LEU A 1 227 ? -14.893 1.608 6.529 1.00 90.06 227 LEU A C 1
ATOM 1783 O O . LEU A 1 227 ? -15.952 2.154 6.814 1.00 90.06 227 LEU A O 1
ATOM 1787 N N . MET A 1 228 ? -13.723 2.247 6.546 1.00 88.12 228 MET A N 1
ATOM 1788 C CA . MET A 1 228 ? -13.571 3.654 6.915 1.00 88.12 228 MET A CA 1
ATOM 1789 C C . MET A 1 228 ? -14.320 4.566 5.951 1.00 88.12 228 MET A C 1
ATOM 1791 O O . MET A 1 228 ? -15.117 5.387 6.386 1.00 88.12 228 MET A O 1
ATOM 1795 N N . ARG A 1 229 ? -14.168 4.350 4.639 1.00 90.06 229 ARG A N 1
ATOM 1796 C CA . ARG A 1 229 ? -14.907 5.113 3.632 1.00 90.06 229 ARG A CA 1
ATOM 1797 C C . ARG A 1 229 ? -16.418 4.963 3.801 1.00 90.06 229 ARG A C 1
ATOM 1799 O O . ARG A 1 229 ? -17.157 5.927 3.639 1.00 90.06 229 ARG A O 1
ATOM 1806 N N . LYS A 1 230 ? -16.890 3.758 4.126 1.00 91.19 230 LYS A N 1
ATOM 1807 C CA . LYS A 1 230 ? -18.305 3.523 4.427 1.00 91.19 230 LYS A CA 1
ATOM 1808 C C . LYS A 1 230 ? -18.737 4.278 5.687 1.00 91.19 230 LYS A C 1
ATOM 1810 O O . LYS A 1 230 ? -19.793 4.895 5.662 1.00 91.19 230 LYS A O 1
ATOM 1815 N N . ALA A 1 231 ? -17.941 4.246 6.754 1.00 88.25 231 ALA A N 1
ATOM 1816 C CA . ALA A 1 231 ? -18.223 4.973 7.990 1.00 88.25 231 ALA A CA 1
ATOM 1817 C C . ALA A 1 231 ? -18.319 6.490 7.751 1.00 88.25 231 ALA A C 1
ATOM 1819 O O . ALA A 1 231 ? -19.310 7.092 8.154 1.00 88.25 231 ALA A O 1
ATOM 1820 N N . GLU A 1 232 ? -17.376 7.071 7.001 1.00 89.00 232 GLU A N 1
ATOM 1821 C CA . GLU A 1 232 ? -17.409 8.480 6.577 1.00 89.00 232 GLU A CA 1
ATOM 1822 C C . GLU A 1 232 ? -18.707 8.825 5.837 1.00 89.00 232 GLU A C 1
ATOM 1824 O O . GLU A 1 232 ? -19.376 9.798 6.172 1.00 89.00 232 GLU A O 1
ATOM 1829 N N . LEU A 1 233 ? -19.098 8.004 4.852 1.00 91.94 233 LEU A N 1
ATOM 1830 C CA . LEU A 1 233 ? -20.333 8.205 4.084 1.00 91.94 233 LEU A CA 1
ATOM 1831 C C . LEU A 1 233 ? -21.599 8.079 4.945 1.00 91.94 233 LEU A C 1
ATOM 1833 O O . LEU A 1 233 ? -22.628 8.651 4.599 1.00 91.94 233 LEU A O 1
ATOM 1837 N N . MET A 1 234 ? -21.531 7.340 6.053 1.00 92.12 234 MET A N 1
ATOM 1838 C CA . MET A 1 234 ? -22.621 7.197 7.023 1.00 92.12 234 MET A CA 1
ATOM 1839 C C . MET A 1 234 ? -22.577 8.260 8.135 1.00 92.12 234 MET A C 1
ATOM 1841 O O . MET A 1 234 ? -23.399 8.204 9.046 1.00 92.12 234 MET A O 1
ATOM 1845 N N . GLY A 1 235 ? -21.633 9.209 8.091 1.00 87.75 235 GLY A N 1
ATOM 1846 C CA . GLY A 1 235 ? -21.468 10.238 9.124 1.00 87.75 235 GLY A CA 1
ATOM 1847 C C . GLY A 1 235 ? -20.936 9.704 10.459 1.00 87.75 235 GLY A C 1
ATOM 1848 O O . GLY A 1 235 ? -21.065 10.366 11.486 1.00 87.75 235 GLY A O 1
ATOM 1849 N N . ILE A 1 236 ? -20.351 8.504 10.466 1.00 85.88 236 ILE A N 1
ATOM 1850 C CA . ILE A 1 236 ? -19.739 7.900 11.650 1.00 85.88 236 ILE A CA 1
ATOM 1851 C C . ILE A 1 236 ? -18.286 8.373 11.717 1.00 85.88 236 ILE A C 1
ATOM 1853 O O . ILE A 1 236 ? -17.510 8.129 10.792 1.00 85.88 236 ILE A O 1
ATOM 1857 N N . SER A 1 237 ? -17.901 9.024 12.818 1.00 75.88 237 SER A N 1
ATOM 1858 C CA . SER A 1 237 ? -16.509 9.441 13.023 1.00 75.88 237 SER A CA 1
ATOM 1859 C C . SER A 1 237 ? -15.576 8.225 13.058 1.00 75.88 237 SER A C 1
ATOM 1861 O O . SER A 1 237 ? -15.753 7.294 13.845 1.00 75.88 237 SER A O 1
ATOM 1863 N N . THR A 1 238 ? -14.557 8.248 12.199 1.00 70.00 238 THR A N 1
ATOM 1864 C CA . THR A 1 238 ? -13.518 7.210 12.091 1.00 70.00 238 THR A CA 1
ATOM 1865 C C . THR A 1 238 ? -12.368 7.388 13.082 1.00 70.00 238 THR A C 1
ATOM 1867 O O . THR A 1 238 ? -11.449 6.566 13.102 1.00 70.00 238 THR A O 1
ATOM 1870 N N . ASP A 1 239 ? -12.405 8.447 13.891 1.00 63.09 239 ASP A N 1
ATOM 1871 C CA . ASP A 1 239 ? -11.361 8.783 14.868 1.00 63.09 239 ASP A CA 1
ATOM 1872 C C . ASP A 1 239 ? -11.531 7.988 16.177 1.00 63.09 239 ASP A C 1
ATOM 1874 O O . ASP A 1 239 ? -10.651 7.979 17.034 1.00 63.09 239 ASP A O 1
ATOM 1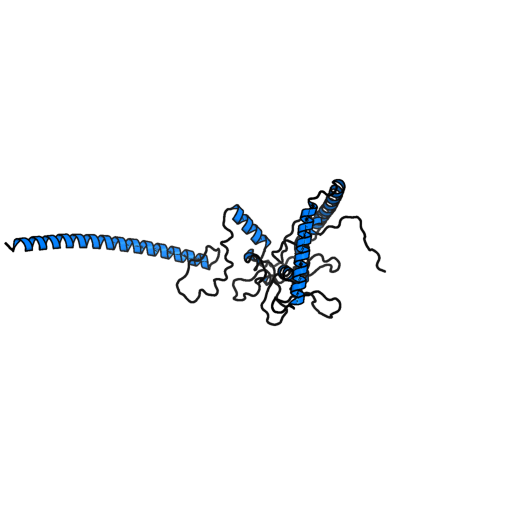878 N N . ILE A 1 240 ? -12.654 7.268 16.307 1.00 53.19 240 ILE A N 1
ATOM 1879 C CA . ILE A 1 240 ? -13.083 6.523 17.502 1.00 53.19 240 ILE A CA 1
ATOM 1880 C C . ILE A 1 240 ? -12.628 5.048 17.463 1.00 53.19 240 ILE A C 1
ATOM 1882 O O . ILE A 1 240 ? -13.052 4.248 18.286 1.00 53.19 240 ILE A O 1
ATOM 1886 N N . PHE A 1 241 ? -11.740 4.650 16.546 1.00 50.22 241 PHE A N 1
ATOM 1887 C CA . PHE A 1 241 ? -11.075 3.341 16.624 1.00 50.22 241 PHE A CA 1
ATOM 1888 C C . PHE A 1 241 ? -9.684 3.501 17.251 1.00 50.22 241 PHE A C 1
ATOM 1890 O O . PHE A 1 241 ? -8.694 3.512 16.512 1.00 50.22 241 PHE A O 1
ATOM 1897 N N . PRO A 1 242 ? -9.550 3.623 18.589 1.00 47.09 242 PRO A N 1
ATOM 1898 C CA . PRO A 1 242 ? -8.258 3.393 19.196 1.00 47.09 242 PRO A CA 1
ATOM 1899 C C . PRO A 1 242 ? -7.872 1.953 18.855 1.00 47.09 242 PRO A C 1
ATOM 1901 O O . PRO A 1 242 ? -8.616 1.005 19.104 1.00 47.09 242 PRO A O 1
ATOM 1904 N N . VAL A 1 243 ? -6.714 1.794 18.220 1.00 51.03 243 VAL A N 1
ATOM 1905 C CA . VAL A 1 243 ? -6.025 0.508 18.192 1.00 51.03 243 VAL A CA 1
ATOM 1906 C C . VAL A 1 243 ? -5.811 0.168 19.661 1.00 51.03 243 VAL A C 1
ATOM 1908 O O . VAL A 1 243 ? -5.019 0.848 20.304 1.00 51.03 243 VAL A O 1
ATOM 1911 N N . ASP A 1 244 ? -6.577 -0.779 20.207 1.00 43.62 244 ASP A N 1
ATOM 1912 C CA . ASP A 1 244 ? -6.523 -1.143 21.625 1.00 43.62 244 ASP A CA 1
ATOM 1913 C C . ASP A 1 244 ? -5.091 -1.558 21.994 1.00 43.62 244 ASP A C 1
ATOM 1915 O O . ASP A 1 244 ? -4.647 -2.686 21.784 1.00 43.62 244 ASP A O 1
ATOM 1919 N N . THR A 1 245 ? -4.327 -0.594 22.497 1.00 45.72 245 THR A N 1
ATOM 1920 C CA . THR A 1 245 ? -3.085 -0.794 23.245 1.00 45.72 245 THR A CA 1
ATOM 1921 C C . THR A 1 245 ? -3.367 -0.789 24.751 1.00 45.72 245 THR A C 1
ATOM 1923 O O . THR A 1 245 ? -2.454 -0.978 25.549 1.00 45.72 245 THR A O 1
ATOM 1926 N N . SER A 1 246 ? -4.623 -0.545 25.144 1.00 42.81 246 SER A N 1
ATOM 1927 C CA . SER A 1 246 ? -5.091 -0.303 26.514 1.00 42.81 246 SER A CA 1
ATOM 1928 C C . SER A 1 246 ? -5.183 -1.552 27.388 1.00 42.81 246 SER A C 1
ATOM 1930 O O . SER A 1 246 ? -5.151 -1.429 28.611 1.00 42.81 246 SER A O 1
ATOM 1932 N N . ASP A 1 247 ? -5.277 -2.744 26.800 1.00 44.56 247 ASP A N 1
ATOM 1933 C CA . ASP A 1 247 ? -5.563 -3.958 27.577 1.00 44.56 247 ASP A CA 1
ATOM 1934 C C . ASP A 1 247 ? -4.357 -4.489 28.376 1.00 44.56 247 ASP A C 1
ATOM 1936 O O . ASP A 1 247 ? -4.510 -5.392 29.193 1.00 44.56 247 ASP A O 1
ATOM 1940 N N . ILE A 1 248 ? -3.162 -3.902 28.224 1.00 44.00 248 ILE A N 1
ATOM 1941 C CA . ILE A 1 248 ? -1.946 -4.359 28.925 1.00 44.00 248 ILE A CA 1
ATOM 1942 C C . ILE A 1 248 ? -1.805 -3.754 30.339 1.00 44.00 248 ILE A C 1
ATOM 1944 O O . ILE A 1 248 ? -1.079 -4.300 31.165 1.00 44.00 248 ILE A O 1
ATOM 1948 N N . SER A 1 249 ? -2.516 -2.673 30.681 1.00 38.84 249 SER A N 1
ATOM 1949 C CA . SER A 1 249 ? -2.343 -1.991 31.982 1.00 38.84 249 SER A CA 1
ATOM 1950 C C . SER A 1 249 ? -3.565 -2.012 32.906 1.00 38.84 249 SER A C 1
ATOM 1952 O O . SER A 1 249 ? -3.499 -1.495 34.020 1.00 38.84 249 SER A O 1
ATOM 1954 N N . ALA A 1 250 ? -4.679 -2.631 32.505 1.00 41.53 250 ALA A N 1
ATOM 1955 C CA . ALA A 1 250 ? -5.944 -2.529 33.240 1.00 41.53 250 ALA A CA 1
ATOM 1956 C C . ALA A 1 250 ? -6.170 -3.591 34.339 1.00 41.53 250 ALA A C 1
ATOM 1958 O O . ALA A 1 250 ? -7.276 -3.677 34.869 1.00 41.53 250 ALA A O 1
ATOM 1959 N N . SER A 1 251 ? -5.158 -4.380 34.721 1.00 43.44 251 SER A N 1
ATOM 1960 C CA . SER A 1 251 ? -5.333 -5.471 35.699 1.00 43.44 251 SER A CA 1
ATOM 1961 C C . SER A 1 251 ? -5.010 -5.116 37.162 1.00 43.44 251 SER A C 1
ATOM 1963 O O . SER A 1 251 ? -4.955 -6.028 37.985 1.00 43.44 251 SER A O 1
ATOM 1965 N N . VAL A 1 252 ? -4.804 -3.841 37.524 1.00 44.62 252 VAL A N 1
ATOM 1966 C CA . VAL A 1 252 ? -4.397 -3.490 38.908 1.00 44.62 252 VAL A CA 1
ATOM 1967 C C . VAL A 1 252 ? -5.401 -2.621 39.673 1.00 44.62 252 VAL A C 1
ATOM 1969 O O . VAL A 1 252 ? -5.400 -2.658 40.895 1.00 44.62 252 VAL A O 1
ATOM 1972 N N . ASP A 1 253 ? -6.348 -1.947 39.016 1.00 38.56 253 ASP A N 1
ATOM 1973 C CA . ASP A 1 253 ? -7.349 -1.144 39.729 1.00 38.56 253 ASP A CA 1
ATOM 1974 C C . ASP A 1 253 ? -8.770 -1.626 39.437 1.00 38.56 253 ASP A C 1
ATOM 1976 O O . ASP A 1 253 ? -9.300 -1.446 38.342 1.00 38.56 253 ASP A O 1
ATOM 1980 N N . GLY A 1 254 ? -9.426 -2.188 40.457 1.00 48.06 254 GLY A N 1
ATOM 1981 C CA . GLY A 1 254 ? -10.807 -2.697 40.447 1.00 48.06 254 GLY A CA 1
ATOM 1982 C C . GLY A 1 254 ? -11.911 -1.678 40.113 1.00 48.06 254 GLY A C 1
ATOM 1983 O O . GLY A 1 254 ? -13.091 -1.955 40.322 1.00 48.06 254 GLY A O 1
ATOM 1984 N N . ARG A 1 255 ? -11.577 -0.508 39.561 1.00 49.75 255 ARG A N 1
ATOM 1985 C CA . ARG A 1 255 ? -12.525 0.420 38.935 1.00 49.75 255 ARG A CA 1
ATOM 1986 C C . ARG A 1 255 ? -12.603 0.105 37.444 1.00 49.75 255 ARG A C 1
ATOM 1988 O O . ARG A 1 255 ? -11.874 0.682 36.641 1.00 49.75 255 ARG A O 1
ATOM 1995 N N . ARG A 1 256 ? -13.499 -0.815 37.065 1.00 56.31 256 ARG A N 1
ATOM 1996 C CA . ARG A 1 256 ? -13.780 -1.124 35.650 1.00 56.31 256 ARG A CA 1
ATOM 1997 C C . ARG A 1 256 ? -14.222 0.163 34.933 1.00 56.31 256 ARG A C 1
ATOM 1999 O O . ARG A 1 256 ? -15.321 0.661 35.172 1.00 56.31 256 ARG A O 1
ATOM 2006 N N . LYS A 1 257 ? -13.337 0.724 34.103 1.00 58.75 257 LYS A N 1
ATOM 2007 C CA . LYS A 1 257 ? -13.589 1.917 33.279 1.00 58.75 257 LYS A CA 1
ATOM 2008 C C . LYS A 1 257 ? -14.581 1.580 32.161 1.00 58.75 257 LYS A C 1
ATOM 2010 O O . LYS A 1 257 ? -14.687 0.429 31.744 1.00 58.75 257 LYS A O 1
ATOM 2015 N N . HIS A 1 258 ? -15.301 2.593 31.686 1.00 61.28 258 HIS A N 1
ATOM 2016 C CA . HIS A 1 258 ? -16.227 2.488 30.559 1.00 61.28 258 HIS A CA 1
ATOM 2017 C C . HIS A 1 258 ? -15.555 1.826 29.340 1.00 61.28 258 HIS A C 1
ATOM 2019 O O . HIS A 1 258 ? -14.604 2.390 28.797 1.00 61.28 258 HIS A O 1
ATOM 2025 N N . LYS A 1 259 ? -16.043 0.653 28.903 1.00 63.78 259 LYS A N 1
ATOM 2026 C CA . LYS A 1 259 ? -15.564 -0.014 27.678 1.00 63.78 259 LYS A CA 1
ATOM 2027 C C . LYS A 1 259 ? -16.277 0.555 26.445 1.00 63.78 259 LYS A C 1
ATOM 2029 O O . LYS A 1 259 ? -17.489 0.768 26.477 1.00 63.78 259 LYS A O 1
ATOM 2034 N N . GLN A 1 260 ? -15.523 0.815 25.374 1.00 60.88 260 GLN A N 1
ATOM 2035 C CA . GLN A 1 260 ? -16.063 1.319 24.105 1.00 60.88 260 GLN A CA 1
ATOM 2036 C C . GLN A 1 260 ? -16.888 0.240 23.381 1.00 60.88 260 GLN A C 1
ATOM 2038 O O . GLN A 1 260 ? -16.526 -0.935 23.473 1.00 60.88 260 GLN A O 1
ATOM 2043 N N . PRO A 1 261 ? -17.959 0.603 22.645 1.00 63.12 261 PRO A N 1
ATOM 2044 C CA . PRO A 1 261 ? -18.750 -0.351 21.873 1.00 63.12 261 PRO A CA 1
ATOM 2045 C C . PRO A 1 261 ? -17.920 -1.120 20.848 1.00 63.12 261 PRO A C 1
ATOM 2047 O O . PRO A 1 261 ? -17.430 -0.554 19.874 1.00 63.12 261 PRO A O 1
ATOM 2050 N N . ALA A 1 262 ? -17.793 -2.429 21.056 1.00 72.06 262 ALA A N 1
ATOM 2051 C CA . ALA A 1 262 ? -17.071 -3.335 20.173 1.00 72.06 262 ALA A CA 1
ATOM 2052 C C . ALA A 1 262 ? -17.786 -4.691 20.093 1.00 72.06 262 ALA A C 1
ATOM 2054 O O . ALA A 1 262 ? -18.443 -5.119 21.037 1.00 72.06 262 ALA A O 1
ATOM 2055 N N . LEU A 1 263 ? -17.637 -5.407 18.977 1.00 73.94 263 LEU A N 1
ATOM 2056 C CA . LEU A 1 263 ? -18.135 -6.784 18.835 1.00 73.94 263 LEU A CA 1
ATOM 2057 C C . LEU A 1 263 ? -17.150 -7.786 19.461 1.00 73.94 263 LEU A C 1
ATOM 2059 O O . LEU A 1 263 ? -16.667 -8.703 18.800 1.00 73.94 263 LEU A O 1
ATOM 2063 N N . THR A 1 264 ? -16.812 -7.575 20.732 1.00 72.88 264 THR A N 1
ATOM 2064 C CA . THR A 1 264 ? -15.948 -8.450 21.534 1.00 72.88 264 THR A CA 1
ATOM 2065 C C . THR A 1 264 ? -16.748 -9.048 22.687 1.00 72.88 264 THR A C 1
ATOM 2067 O O . THR A 1 264 ? -17.636 -8.396 23.238 1.00 72.88 264 THR A O 1
ATOM 2070 N N . ALA A 1 265 ? -16.436 -10.290 23.075 1.00 68.38 265 ALA A N 1
ATOM 2071 C CA . ALA A 1 265 ? -17.101 -10.963 24.199 1.00 68.38 265 ALA A CA 1
ATOM 2072 C C . ALA A 1 265 ? -17.011 -10.132 25.495 1.00 68.38 265 ALA A C 1
ATOM 2074 O O . ALA A 1 265 ? -17.973 -10.015 26.249 1.00 68.38 265 ALA A O 1
ATOM 2075 N N . ASP A 1 266 ? -15.877 -9.462 25.682 1.00 67.25 266 ASP A N 1
ATOM 2076 C CA . ASP A 1 266 ? -15.610 -8.523 26.763 1.00 67.25 266 ASP A CA 1
ATOM 2077 C C . ASP A 1 266 ? -16.558 -7.323 26.812 1.00 67.25 266 ASP A C 1
ATOM 2079 O O . ASP A 1 266 ? -16.993 -6.930 27.897 1.00 67.25 266 ASP A O 1
ATOM 2083 N N . PHE A 1 267 ? -16.870 -6.717 25.661 1.00 78.88 267 PHE A N 1
ATOM 2084 C CA . PHE A 1 267 ? -17.814 -5.603 25.609 1.00 78.88 267 PHE A CA 1
ATOM 2085 C C . PHE A 1 267 ? -19.246 -6.085 25.833 1.00 78.88 267 PHE A C 1
ATOM 2087 O O . PHE A 1 267 ? -19.991 -5.436 26.564 1.00 78.88 267 PHE A O 1
ATOM 2094 N N . VAL A 1 268 ? -19.617 -7.238 25.266 1.00 75.56 268 VAL A N 1
ATOM 2095 C CA . VAL A 1 268 ? -20.937 -7.846 25.488 1.00 75.56 268 VAL A CA 1
ATOM 2096 C C . VAL A 1 268 ? -21.153 -8.105 26.982 1.00 75.56 268 VAL A C 1
ATOM 2098 O O . VAL A 1 268 ? -22.166 -7.678 27.531 1.00 75.56 268 VAL A O 1
ATOM 2101 N N . ASN A 1 269 ? -20.171 -8.694 27.668 1.00 76.06 269 ASN A N 1
ATOM 2102 C CA . ASN A 1 269 ? -20.241 -8.923 29.113 1.00 76.06 269 ASN A CA 1
ATOM 2103 C C . ASN A 1 269 ? -20.295 -7.614 29.912 1.00 76.06 269 ASN A C 1
ATOM 2105 O O . ASN A 1 269 ? -21.138 -7.476 30.795 1.00 76.06 269 ASN A O 1
ATOM 2109 N N . TYR A 1 270 ? -19.457 -6.624 29.578 1.00 81.50 270 TYR A N 1
ATOM 2110 C CA . TYR A 1 270 ? -19.516 -5.297 30.204 1.00 81.50 270 TYR A CA 1
ATOM 2111 C C . TYR A 1 270 ? -20.893 -4.638 30.038 1.00 81.50 270 TYR A C 1
ATOM 2113 O O . TYR A 1 270 ? -21.424 -4.063 30.987 1.00 81.50 270 TYR A O 1
ATOM 2121 N N . TYR A 1 271 ? -21.479 -4.721 28.843 1.00 81.19 271 TYR A N 1
ATOM 2122 C CA . TYR A 1 271 ? -22.776 -4.131 28.533 1.00 81.19 271 TYR A CA 1
ATOM 2123 C C . TYR A 1 271 ? -23.904 -4.804 29.323 1.00 81.19 271 TYR A C 1
ATOM 2125 O O . TYR A 1 271 ? -24.730 -4.113 29.922 1.00 81.19 271 TYR A O 1
ATOM 2133 N N . LEU A 1 272 ? -23.903 -6.139 29.390 1.00 82.44 272 LEU A N 1
ATOM 2134 C CA . LEU A 1 272 ? -24.866 -6.905 30.183 1.00 82.44 272 LEU A CA 1
ATOM 2135 C C . LEU A 1 272 ? -24.741 -6.591 31.682 1.00 82.44 272 LEU A C 1
ATOM 2137 O O . LEU A 1 272 ? -25.739 -6.249 32.316 1.00 82.44 272 LEU A O 1
ATOM 2141 N N . GLU A 1 273 ? -23.524 -6.608 32.236 1.00 80.44 273 GLU A N 1
ATOM 2142 C CA . GLU A 1 273 ? -23.276 -6.245 33.640 1.00 80.44 273 GLU A CA 1
ATOM 2143 C C . GLU A 1 273 ? -23.710 -4.806 33.951 1.00 80.44 273 GLU A C 1
ATOM 2145 O O . GLU A 1 273 ? -24.302 -4.538 35.000 1.00 80.44 273 GLU A O 1
ATOM 2150 N N . ARG A 1 274 ? -23.420 -3.859 33.049 1.00 83.88 274 ARG A N 1
ATOM 2151 C CA . ARG A 1 274 ? -23.828 -2.459 33.202 1.00 83.88 274 ARG A CA 1
ATOM 2152 C C . ARG A 1 274 ? -25.345 -2.339 33.238 1.00 83.88 274 ARG A C 1
ATOM 2154 O O . ARG A 1 274 ? -25.858 -1.637 34.104 1.00 83.88 274 ARG A O 1
ATOM 2161 N N . ASN A 1 275 ? -26.055 -3.017 32.340 1.00 85.19 275 ASN A N 1
ATOM 2162 C CA . ASN A 1 275 ? -27.515 -2.986 32.315 1.00 85.19 275 ASN A CA 1
ATOM 2163 C C . ASN A 1 275 ? -28.110 -3.550 33.611 1.00 85.19 275 ASN A C 1
ATOM 2165 O O . ASN A 1 275 ? -29.004 -2.929 34.177 1.00 85.19 275 ASN A O 1
ATOM 2169 N N . MET A 1 276 ? -27.567 -4.652 34.140 1.00 84.44 276 MET A N 1
ATOM 2170 C CA . MET A 1 276 ? -28.003 -5.196 35.433 1.00 84.44 276 MET A CA 1
ATOM 2171 C C . MET A 1 276 ? -27.772 -4.213 36.589 1.00 84.44 276 MET A C 1
ATOM 2173 O O . MET A 1 276 ? -28.663 -4.006 37.410 1.00 84.44 276 MET A O 1
ATOM 2177 N N . LYS A 1 277 ? -26.607 -3.552 36.636 1.00 84.94 277 LYS A N 1
ATOM 2178 C CA . LYS A 1 277 ? -26.316 -2.532 37.659 1.00 84.94 277 LYS A CA 1
ATOM 2179 C C . LYS A 1 277 ? -27.224 -1.314 37.551 1.00 84.94 277 LYS A C 1
ATOM 2181 O O . LYS A 1 277 ? -27.616 -0.769 38.574 1.00 84.94 277 LYS A O 1
ATOM 2186 N N . MET A 1 278 ? -27.559 -0.883 36.336 1.00 80.50 278 MET A N 1
ATOM 2187 C CA . MET A 1 278 ? -28.488 0.232 36.132 1.00 80.50 278 MET A CA 1
ATOM 2188 C C . MET A 1 278 ? -29.872 -0.084 36.707 1.00 80.50 278 MET A C 1
ATOM 2190 O O . MET A 1 278 ? -30.458 0.786 37.342 1.00 80.50 278 MET A O 1
ATOM 2194 N N . VAL A 1 279 ? -30.355 -1.323 36.550 1.00 89.44 279 VAL A N 1
ATOM 2195 C CA . VAL A 1 279 ? -31.615 -1.776 37.167 1.00 89.44 279 VAL A CA 1
ATOM 2196 C C . VAL A 1 279 ? -31.515 -1.743 38.695 1.00 89.44 279 VAL A C 1
ATOM 2198 O O . VAL A 1 279 ? -32.333 -1.096 39.335 1.00 89.44 279 VAL A O 1
ATOM 2201 N N . GLN A 1 280 ? -30.456 -2.312 39.282 1.00 88.12 280 GLN A N 1
ATOM 2202 C CA . GLN A 1 280 ? -30.253 -2.289 40.741 1.00 88.12 280 GLN A CA 1
ATOM 2203 C C . GLN A 1 280 ? -30.162 -0.869 41.319 1.00 88.12 280 GLN A C 1
ATOM 2205 O O . GLN A 1 280 ? -30.693 -0.588 42.389 1.00 88.12 280 GLN A O 1
ATOM 2210 N N . ILE A 1 281 ? -29.481 0.045 40.622 1.00 87.81 281 ILE A N 1
ATOM 2211 C CA . ILE A 1 281 ? -29.396 1.449 41.038 1.00 87.81 281 ILE A CA 1
ATOM 2212 C C . ILE A 1 281 ? -30.781 2.099 40.989 1.00 87.81 281 ILE A C 1
ATOM 2214 O O . ILE A 1 281 ? -31.120 2.859 41.893 1.00 87.81 281 ILE A O 1
ATOM 2218 N N . GLN A 1 282 ? -31.582 1.800 39.966 1.00 89.44 282 GLN A N 1
ATOM 2219 C CA . GLN A 1 282 ? -32.937 2.326 39.845 1.00 89.44 282 GLN A CA 1
ATOM 2220 C C . GLN A 1 282 ? -33.840 1.839 40.988 1.00 89.44 282 GLN A C 1
ATOM 2222 O O . GLN A 1 282 ? -34.555 2.654 41.578 1.00 89.44 282 GLN A O 1
ATOM 2227 N N . ASP A 1 283 ? -33.749 0.556 41.341 1.00 91.88 283 ASP A N 1
ATOM 2228 C 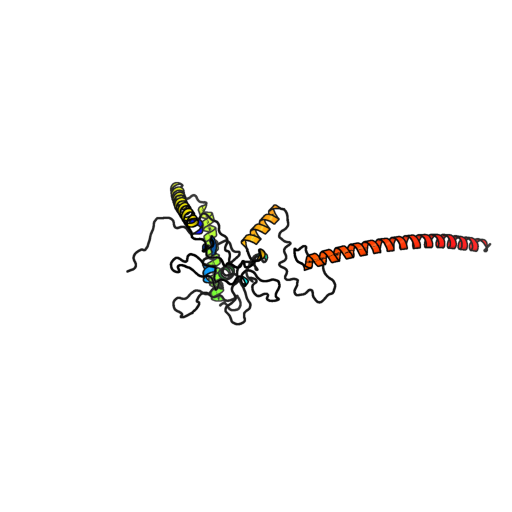CA . ASP A 1 283 ? -34.479 -0.033 42.466 1.00 91.88 283 ASP A CA 1
ATOM 2229 C C . ASP A 1 283 ? -34.059 0.629 43.785 1.00 91.88 283 ASP A C 1
ATOM 2231 O O . ASP A 1 283 ? -34.902 1.167 44.504 1.00 91.88 283 ASP A O 1
ATOM 2235 N N . ASN A 1 284 ? -32.752 0.744 44.040 1.00 91.94 284 ASN A N 1
ATOM 2236 C CA . ASN A 1 284 ? -32.227 1.416 45.232 1.00 91.94 284 ASN A CA 1
ATOM 2237 C C . ASN A 1 284 ? -32.673 2.886 45.322 1.00 91.94 284 ASN A C 1
ATOM 2239 O O . ASN A 1 284 ? -33.018 3.366 46.399 1.00 91.94 284 ASN A O 1
ATOM 2243 N N . ILE A 1 285 ? -32.685 3.622 44.205 1.00 91.56 285 ILE A N 1
ATOM 2244 C CA . ILE A 1 285 ? -33.183 5.007 44.172 1.00 91.56 285 ILE A CA 1
ATOM 2245 C C . ILE A 1 285 ? -34.667 5.054 44.554 1.00 91.56 285 ILE A C 1
ATOM 2247 O O . ILE A 1 285 ? -35.084 5.970 45.266 1.00 91.56 285 ILE A O 1
ATOM 2251 N N . SER A 1 286 ? -35.469 4.090 44.094 1.00 92.56 286 SER A N 1
ATOM 2252 C CA . SER A 1 286 ? -36.892 4.023 44.432 1.00 92.56 286 SER A CA 1
ATOM 2253 C C . SER A 1 286 ? -37.119 3.751 45.923 1.00 92.56 286 SER A C 1
ATOM 2255 O O . SER A 1 286 ? -37.922 4.439 46.559 1.00 92.56 286 SER A O 1
ATOM 2257 N N . GLU A 1 287 ? -36.337 2.844 46.512 1.00 94.12 287 GLU A N 1
ATOM 2258 C CA . GLU A 1 287 ? -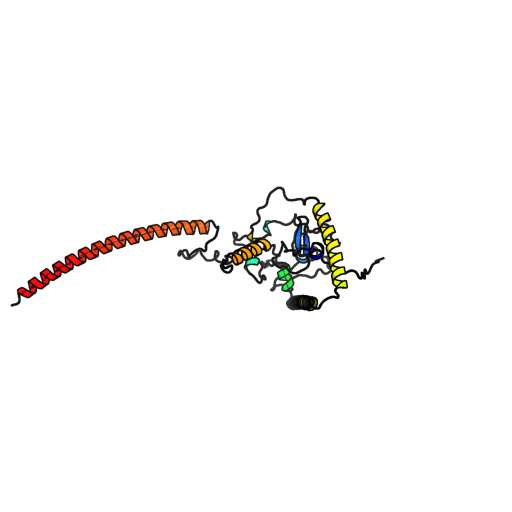36.386 2.545 47.942 1.00 94.12 287 GLU A CA 1
ATOM 2259 C C . GLU A 1 287 ? -35.983 3.759 48.780 1.00 94.12 287 GLU A C 1
ATOM 2261 O O . GLU A 1 287 ? -36.713 4.149 49.693 1.00 94.12 287 GLU A O 1
ATOM 2266 N N . GLN A 1 288 ? -34.871 4.415 48.432 1.00 90.56 288 GLN A N 1
ATOM 2267 C CA . GLN A 1 288 ? -34.387 5.605 49.136 1.00 90.56 288 GLN A CA 1
ATOM 2268 C C . GLN A 1 288 ? -35.391 6.762 49.077 1.00 90.56 288 GLN A C 1
ATOM 2270 O O . GLN A 1 288 ? -35.590 7.444 50.081 1.00 90.56 288 GLN A O 1
ATOM 2275 N N . LYS A 1 289 ? -36.079 6.957 47.942 1.00 92.88 289 LYS A N 1
ATOM 2276 C CA . LYS A 1 289 ? -37.177 7.934 47.846 1.00 92.88 289 LYS A CA 1
ATOM 2277 C C . LYS A 1 289 ? -38.311 7.600 48.810 1.00 92.88 289 LYS A C 1
ATOM 2279 O O . LYS A 1 289 ? -38.717 8.464 49.577 1.00 92.88 289 LYS A O 1
ATOM 2284 N N . SER A 1 290 ? -38.756 6.343 48.834 1.00 93.69 290 SER A N 1
ATOM 2285 C CA . SER A 1 290 ? -39.821 5.920 49.750 1.00 93.69 290 SER A CA 1
ATOM 2286 C C . SER A 1 290 ? -39.442 6.111 51.224 1.00 93.69 290 SER A C 1
ATOM 2288 O O . SER A 1 290 ? -40.288 6.445 52.053 1.00 93.69 290 SER A O 1
ATOM 2290 N N . LEU A 1 291 ? -38.161 5.917 51.558 1.00 94.50 291 LEU A N 1
ATOM 2291 C CA . LEU A 1 291 ? -37.642 6.122 52.904 1.00 94.50 291 LEU A CA 1
ATOM 2292 C C . LEU A 1 291 ? -37.602 7.611 53.263 1.00 94.50 291 LEU A C 1
ATOM 2294 O O . LEU A 1 291 ? -37.998 7.982 54.365 1.00 94.50 291 LEU A O 1
ATOM 2298 N N . LYS A 1 292 ? -37.172 8.460 52.320 1.00 94.56 292 LYS A N 1
ATOM 2299 C CA . LYS A 1 292 ? -37.156 9.919 52.478 1.00 94.56 292 LYS A CA 1
ATOM 2300 C C . LYS A 1 292 ? -38.555 10.451 52.776 1.00 94.56 292 LYS A C 1
ATOM 2302 O O . LYS A 1 292 ? -38.717 11.191 53.738 1.00 94.56 292 LYS A O 1
ATOM 2307 N N . ASP A 1 293 ? -39.555 10.021 52.009 1.00 94.38 293 ASP A N 1
ATOM 2308 C CA . ASP A 1 293 ? -40.940 10.476 52.174 1.00 94.38 293 ASP A CA 1
ATOM 2309 C C . ASP A 1 293 ? -41.503 10.079 53.552 1.00 94.38 293 ASP A C 1
ATOM 2311 O O . ASP A 1 293 ? -42.190 10.863 54.212 1.00 94.38 293 ASP A O 1
ATOM 2315 N N . LYS A 1 294 ? -41.162 8.875 54.042 1.00 95.06 294 LYS A N 1
ATOM 2316 C CA . LYS A 1 294 ? -41.527 8.433 55.399 1.00 95.06 294 LYS A CA 1
ATOM 2317 C C . LYS A 1 294 ? -40.887 9.315 56.468 1.00 95.06 294 LYS A C 1
ATOM 2319 O O . LYS A 1 294 ? -41.597 9.784 57.355 1.00 95.06 294 LYS A O 1
ATOM 2324 N N . LEU A 1 295 ? -39.582 9.560 56.368 1.00 93.62 295 LEU A N 1
ATOM 2325 C CA . LEU A 1 295 ? -38.848 10.381 57.332 1.00 93.62 295 LEU A CA 1
ATOM 2326 C C . LEU A 1 295 ? -39.321 11.841 57.323 1.00 93.62 295 LEU A C 1
ATOM 2328 O O . LEU A 1 295 ? -39.461 12.427 58.392 1.00 93.62 295 LEU A O 1
ATOM 2332 N N . GLU A 1 296 ? -39.646 12.411 56.159 1.00 93.25 296 GLU A N 1
ATOM 2333 C CA . GLU A 1 296 ? -40.240 13.754 56.062 1.00 93.25 296 GLU A CA 1
ATOM 2334 C C . GLU A 1 296 ? -41.594 13.818 56.779 1.00 93.25 296 GLU A C 1
ATOM 2336 O O . GLU A 1 296 ? -41.833 14.733 57.569 1.00 93.25 296 GLU A O 1
ATOM 2341 N N . SER A 1 297 ? -42.449 12.806 56.596 1.00 93.25 297 SER A N 1
ATOM 2342 C CA . SER A 1 297 ? -43.739 12.739 57.296 1.00 93.25 297 SER A CA 1
ATOM 2343 C C . SER A 1 297 ? -43.593 12.611 58.819 1.00 93.25 297 SER A C 1
ATOM 2345 O O . SER A 1 297 ? -44.411 13.133 59.580 1.00 93.25 297 SER A O 1
ATOM 2347 N N . GLU A 1 298 ? -42.553 11.917 59.285 1.00 94.56 298 GLU A N 1
ATOM 2348 C CA . GLU A 1 298 ? -42.253 11.757 60.707 1.00 94.56 298 GLU A CA 1
ATOM 2349 C C . GLU A 1 298 ? -41.676 13.047 61.300 1.00 94.56 298 GLU A C 1
ATOM 2351 O O . GLU A 1 298 ? -42.101 13.485 62.371 1.00 94.56 298 GLU A O 1
ATOM 2356 N N . GLN A 1 299 ? -40.786 13.714 60.564 1.00 92.94 299 GLN A N 1
ATOM 2357 C CA . GLN A 1 299 ? -40.239 15.014 60.928 1.00 92.94 299 GLN A CA 1
ATOM 2358 C C . GLN A 1 299 ? -41.340 16.073 61.057 1.00 92.94 299 GLN A C 1
ATOM 2360 O O . GLN A 1 299 ? -41.327 16.848 62.013 1.00 92.94 299 GLN A O 1
ATOM 2365 N N . GLU A 1 300 ? -42.318 16.093 60.150 1.00 93.25 300 GLU A N 1
ATOM 2366 C CA . GLU A 1 300 ? -43.434 17.040 60.212 1.00 93.25 300 GLU A CA 1
ATOM 2367 C C . GLU A 1 300 ? -44.314 16.811 61.451 1.00 93.25 300 GLU A C 1
ATOM 2369 O O . GLU A 1 300 ? -44.659 17.767 62.152 1.00 93.25 300 GLU A O 1
ATOM 2374 N N . LYS A 1 301 ? -44.592 15.548 61.803 1.00 93.12 301 LYS A N 1
ATOM 2375 C CA . LYS A 1 301 ? -45.299 15.199 63.050 1.00 93.12 301 LYS A CA 1
ATOM 2376 C C . LYS A 1 301 ? -44.536 15.670 64.285 1.00 93.12 301 LYS A C 1
ATOM 2378 O O . LYS A 1 301 ? -45.113 16.343 65.140 1.00 93.12 301 LYS A O 1
ATOM 2383 N N . LEU A 1 302 ? -43.236 15.380 64.351 1.00 91.06 302 LEU A N 1
ATOM 2384 C CA . LEU A 1 302 ? -42.378 15.811 65.456 1.00 91.06 302 LEU A CA 1
ATOM 2385 C C . LEU A 1 302 ? -42.319 17.339 65.569 1.00 91.06 302 LEU A C 1
ATOM 2387 O O . LEU A 1 302 ? -42.352 17.875 66.675 1.00 91.06 302 LEU A O 1
ATOM 2391 N N . HIS A 1 303 ? -42.289 18.055 64.445 1.00 90.31 303 HIS A N 1
ATOM 2392 C CA . HIS A 1 303 ? -42.279 19.517 64.427 1.00 90.31 303 HIS A CA 1
ATOM 2393 C C . HIS A 1 303 ? -43.602 20.111 64.938 1.00 90.31 303 HIS A C 1
ATOM 2395 O O . HIS A 1 303 ? -43.611 21.098 65.681 1.00 90.31 303 HIS A O 1
ATOM 2401 N N . VAL A 1 304 ? -44.737 19.497 64.587 1.00 90.75 304 VAL A N 1
ATOM 2402 C CA . VAL A 1 304 ? -46.056 19.860 65.128 1.00 90.75 304 VAL A CA 1
ATOM 2403 C C . VAL A 1 304 ? -46.103 19.635 66.639 1.00 90.75 304 VAL A C 1
ATOM 2405 O O . VAL A 1 304 ? -46.556 20.516 67.374 1.00 90.75 304 VAL A O 1
ATOM 2408 N N . ASP A 1 305 ? -45.611 18.497 67.120 1.00 88.19 305 ASP A N 1
ATOM 2409 C CA . ASP A 1 305 ? -45.619 18.172 68.546 1.00 88.19 305 ASP A CA 1
ATOM 2410 C C . ASP A 1 305 ? -44.667 19.063 69.353 1.00 88.19 305 ASP A C 1
ATOM 2412 O O . ASP A 1 305 ? -45.058 19.588 70.398 1.00 88.19 305 ASP A O 1
ATOM 2416 N N . TYR A 1 306 ? -43.475 19.357 68.829 1.00 88.25 306 TYR A N 1
ATOM 2417 C CA . TYR A 1 306 ? -42.550 20.326 69.419 1.00 88.25 306 TYR A CA 1
ATOM 2418 C C . TYR A 1 306 ? -43.195 21.713 69.582 1.00 88.25 306 TYR A C 1
ATOM 2420 O O . TYR A 1 306 ? -43.140 22.312 70.658 1.00 88.25 306 TYR A O 1
ATOM 2428 N N . ASN A 1 307 ? -43.884 22.204 68.546 1.00 84.56 307 ASN A N 1
ATOM 2429 C CA . ASN A 1 307 ? -44.585 23.490 68.592 1.00 84.56 307 ASN A CA 1
ATOM 2430 C C . ASN A 1 307 ? -45.753 23.512 69.593 1.00 84.56 307 ASN A C 1
ATOM 2432 O O . ASN A 1 307 ? -46.031 24.556 70.189 1.00 84.56 307 ASN A O 1
ATOM 2436 N N . LYS A 1 308 ? -46.445 22.384 69.811 1.00 84.12 308 LYS A N 1
ATOM 2437 C CA . LYS A 1 308 ? -47.469 22.280 70.869 1.00 84.12 308 LYS A CA 1
ATOM 2438 C C . LYS A 1 308 ? -46.842 22.414 72.256 1.00 84.12 308 LYS A C 1
ATOM 2440 O O . LYS A 1 308 ? -47.373 23.144 73.093 1.00 84.12 308 LYS A O 1
ATOM 2445 N N . VAL A 1 309 ? -45.712 21.744 72.489 1.00 80.75 309 VAL A N 1
ATOM 2446 C CA . VAL A 1 309 ? -45.003 21.781 73.776 1.00 80.75 309 VAL A CA 1
ATOM 2447 C C . VAL A 1 309 ? -44.429 23.177 74.050 1.00 80.75 309 VAL A C 1
ATOM 2449 O O . VAL A 1 309 ? -44.611 23.689 75.154 1.00 80.75 309 VAL A O 1
ATOM 2452 N N . SER A 1 310 ? -43.833 23.843 73.052 1.00 73.38 310 SER A N 1
ATOM 2453 C CA . SER A 1 310 ? -43.259 25.192 73.217 1.00 73.38 310 SER A CA 1
ATOM 2454 C C . SER A 1 310 ? -44.315 26.278 73.481 1.00 73.38 310 SER A C 1
ATOM 2456 O O . SER A 1 310 ? -44.105 27.186 74.288 1.00 73.38 310 SER A O 1
ATOM 2458 N N . ARG A 1 311 ? -45.506 26.168 72.875 1.00 67.12 311 ARG A N 1
ATOM 2459 C CA . ARG A 1 311 ? -46.645 27.058 73.174 1.00 67.12 311 ARG A CA 1
ATOM 2460 C C . ARG A 1 311 ? -47.245 26.804 74.561 1.00 67.12 311 ARG A C 1
ATOM 2462 O O . ARG A 1 311 ? -47.795 27.727 75.162 1.00 67.12 311 ARG A O 1
ATOM 2469 N N . GLY A 1 312 ? -47.147 25.575 75.072 1.00 60.06 312 GLY A N 1
ATOM 2470 C CA . GLY A 1 312 ? -47.610 25.197 76.410 1.00 60.06 312 GLY A CA 1
ATOM 2471 C C . GLY A 1 312 ? -46.727 25.728 77.544 1.00 60.06 312 GLY A C 1
ATOM 2472 O O . GLY A 1 312 ? -47.245 26.094 78.598 1.00 60.06 312 GLY A O 1
ATOM 2473 N N . THR A 1 313 ? -45.414 25.832 77.333 1.00 58.19 313 THR A N 1
ATOM 2474 C CA . THR A 1 313 ? -44.470 26.399 78.313 1.00 58.19 313 THR A CA 1
ATOM 2475 C C . THR A 1 313 ? -44.513 27.926 78.364 1.00 58.19 313 THR A C 1
ATOM 2477 O O . THR A 1 313 ? -44.414 28.493 79.449 1.00 58.19 313 THR A O 1
ATOM 2480 N N . SER A 1 314 ? -44.772 28.607 77.243 1.00 53.97 314 SER A N 1
ATOM 2481 C CA . SER A 1 314 ? -44.882 30.076 77.221 1.00 53.97 314 SER A CA 1
ATOM 2482 C C . SER A 1 314 ? -46.122 30.629 77.949 1.00 53.97 314 SER A C 1
ATOM 2484 O O . SER A 1 314 ? -46.145 31.808 78.287 1.00 53.97 314 SER A O 1
ATOM 2486 N N . ARG A 1 315 ? -47.146 29.802 78.217 1.00 54.31 315 ARG A N 1
ATOM 2487 C CA . ARG A 1 315 ? -48.366 30.181 78.965 1.00 54.31 315 ARG A CA 1
ATOM 2488 C C . ARG A 1 315 ? -48.269 30.002 80.486 1.00 54.31 315 ARG A C 1
ATOM 2490 O O . ARG A 1 315 ? -49.219 30.346 81.176 1.00 54.31 315 ARG A O 1
ATOM 2497 N N . LYS A 1 316 ? -47.164 29.459 81.010 1.00 53.62 316 LYS A N 1
ATOM 2498 C CA . LYS A 1 316 ? -46.954 29.242 82.457 1.00 53.62 316 LYS A CA 1
ATOM 2499 C C . LYS A 1 316 ? -46.018 30.267 83.119 1.00 53.62 316 LYS A C 1
ATOM 2501 O O . LYS A 1 316 ? -45.760 30.139 84.308 1.00 53.62 316 LYS A O 1
ATOM 2506 N N . ASN A 1 317 ? -45.537 31.263 82.370 1.00 51.78 317 ASN A N 1
ATOM 2507 C CA . ASN A 1 317 ? -44.599 32.293 82.842 1.00 51.78 317 ASN A CA 1
ATOM 2508 C C . ASN A 1 317 ? -45.197 33.718 82.786 1.00 51.78 317 ASN A C 1
ATOM 2510 O O . ASN A 1 317 ? -44.524 34.642 82.336 1.00 51.78 317 ASN A O 1
ATOM 2514 N N . TYR A 1 318 ? -46.452 33.881 83.213 1.00 42.91 318 TYR A N 1
ATOM 2515 C CA . TYR A 1 318 ? -47.063 35.163 83.591 1.00 42.91 318 TYR A CA 1
ATOM 2516 C C . TYR A 1 318 ? -47.920 34.960 84.837 1.00 42.91 318 TYR A C 1
ATOM 2518 O O . TYR A 1 318 ? -48.578 33.895 84.906 1.00 42.91 318 TYR A O 1
#

Organism: Oncorhynchus mykiss (NCBI:txid8022)

pLDDT: mean 81.1, std 15.88, range [30.8, 96.06]

InterPro domains:
  IPR001965 Zinc finger, PHD-type [SM00249] (88-147)
  IPR013083 Zinc finger, RING/FYVE/PHD-type [G3DSA:3.30.40.10] (19-149)
  IPR034732 Extended PHD (ePHD) domain [PS51805] (22-147)
  IPR050701 Histone Modification Regulator [PTHR13793] (10-316)

Secondary structure (DSSP, 8-state):
---------SPP--HHHHHT-----SS-S---S-EEEBTTS-EEEHHHHHHSTT-EESSTTTT-SEE-TTS-GGGBS--SSSS---S--TT-SSGGGTTSSBPEEPSSTT---EE-HHHHHHHT-BPP--TTS--S----B--TTTS-HHHHHHHHHHHHHHHHHHHHHHHHTTS---HHHHHHHHHHHHHHHHHHHHHHHTPPPPP--SS-----GGG-HHHHHHHHHHHHHTT--GGG-----GGGSTTS-S--PPPP--SSHHHHHHHHHHHHHHHHHHHHHHHHHHHHHHHHHHHHHHHHHHHHHHHHHTTS--